Protein AF-A0A7X5SYU7-F1 (afdb_monomer_lite)

pLDDT: mean 85.39, std 14.9, range [34.12, 98.44]

Sequence (211 aa):
MIKKPNNELNLIYYNAFYNALKEYADTLRKDPKHYEDKTYLLKKVIFYGVKSVNTEELTAVRKEKEIDNFNLIFVLNDMMALLTPREFVNLFPIKKDFNGHKFGAKDYFYTKDYINKLNQNDPIGNENILDFLWAYTNDDIFEFVMNSIESLNNLRKLNGEPSLMQEFFRKNGIETYTLNTDLNENEHLLNNTDTVLKAKSNRVKHLRIIK

Structure (mmCIF, N/CA/C/O backbone):
data_AF-A0A7X5SYU7-F1
#
_entry.id   AF-A0A7X5SYU7-F1
#
loop_
_atom_site.group_PDB
_atom_site.id
_atom_site.type_symbol
_atom_site.label_atom_id
_atom_site.label_alt_id
_atom_site.label_comp_id
_atom_site.label_asym_id
_atom_site.label_entity_id
_atom_site.label_seq_id
_atom_site.pdbx_PDB_ins_code
_atom_site.Cartn_x
_atom_site.Cartn_y
_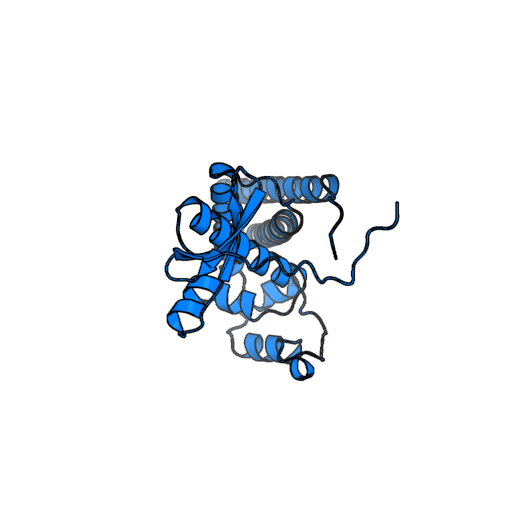atom_site.Cartn_z
_atom_site.occupancy
_atom_site.B_iso_or_equiv
_atom_site.auth_seq_id
_atom_site.auth_comp_id
_atom_site.auth_asym_id
_atom_site.auth_atom_id
_atom_site.pdbx_PDB_model_num
ATOM 1 N N . MET A 1 1 ? -2.183 -9.198 18.618 1.00 34.12 1 MET A N 1
ATOM 2 C CA . MET A 1 1 ? -0.728 -9.168 18.876 1.00 34.12 1 MET A CA 1
ATOM 3 C C . MET A 1 1 ? -0.327 -7.702 18.873 1.00 34.12 1 MET A C 1
ATOM 5 O O . MET A 1 1 ? -0.414 -7.082 17.827 1.00 34.12 1 MET A O 1
ATOM 9 N N . ILE A 1 2 ? -0.047 -7.110 20.034 1.00 35.31 2 ILE A N 1
ATOM 10 C CA . ILE A 1 2 ? 0.313 -5.686 20.125 1.00 35.31 2 ILE A CA 1
ATOM 11 C C . ILE A 1 2 ? 1.768 -5.586 19.651 1.00 35.31 2 ILE A C 1
ATOM 13 O O . ILE A 1 2 ? 2.664 -6.071 20.345 1.00 35.31 2 ILE A O 1
ATOM 17 N N . LYS A 1 3 ? 2.001 -5.070 18.434 1.00 48.91 3 LYS A N 1
ATOM 18 C CA . LYS A 1 3 ? 3.358 -4.780 17.943 1.00 48.91 3 LYS A CA 1
ATOM 19 C C . LYS A 1 3 ? 4.001 -3.812 18.942 1.00 48.91 3 LYS A C 1
ATOM 21 O O . LYS A 1 3 ? 3.414 -2.785 19.271 1.00 48.91 3 LYS A O 1
ATOM 26 N N . LYS A 1 4 ? 5.186 -4.155 19.457 1.00 43.03 4 LYS A N 1
ATOM 27 C CA . LYS A 1 4 ? 6.008 -3.177 20.174 1.00 43.03 4 LYS A CA 1
ATOM 28 C C . LYS A 1 4 ? 6.405 -2.075 19.180 1.00 43.03 4 LYS A C 1
ATOM 30 O O . LYS A 1 4 ? 6.759 -2.429 18.053 1.00 43.03 4 LYS A O 1
ATOM 35 N N . PRO A 1 5 ? 6.359 -0.795 19.580 1.00 48.88 5 PRO A N 1
ATOM 36 C CA . PRO A 1 5 ? 6.834 0.304 18.749 1.00 48.88 5 PRO A CA 1
ATOM 37 C C . PRO A 1 5 ? 8.295 0.055 18.372 1.00 48.88 5 PRO A C 1
ATOM 39 O O . PRO A 1 5 ? 9.113 -0.260 19.239 1.00 48.88 5 PRO A O 1
ATOM 42 N N . ASN A 1 6 ? 8.606 0.136 17.080 1.00 62.00 6 ASN A N 1
ATOM 43 C CA . ASN A 1 6 ? 9.980 0.102 16.594 1.00 62.00 6 ASN A CA 1
ATOM 44 C C . ASN A 1 6 ? 10.240 1.371 15.784 1.00 62.00 6 ASN A C 1
ATOM 46 O O . ASN A 1 6 ? 10.441 1.328 14.572 1.00 62.00 6 ASN A O 1
ATOM 50 N N . ASN A 1 7 ? 10.188 2.502 16.486 1.00 70.81 7 ASN A N 1
ATOM 51 C CA . ASN A 1 7 ? 10.433 3.849 15.975 1.00 70.81 7 ASN A CA 1
ATOM 52 C C . ASN A 1 7 ? 11.736 3.941 15.148 1.00 70.81 7 ASN A C 1
ATOM 54 O O . ASN A 1 7 ? 11.809 4.664 14.158 1.00 70.81 7 ASN A O 1
ATOM 58 N N . GLU A 1 8 ? 12.750 3.135 15.488 1.00 83.62 8 GLU A N 1
ATOM 59 C CA . GLU A 1 8 ? 13.993 3.016 14.713 1.00 83.62 8 GLU A CA 1
ATOM 60 C C . GLU A 1 8 ? 13.766 2.410 13.321 1.00 83.62 8 GLU A C 1
ATOM 62 O O . GLU A 1 8 ? 14.312 2.896 12.332 1.00 83.62 8 GLU A O 1
ATOM 67 N N . LEU A 1 9 ? 12.933 1.371 13.217 1.00 87.50 9 LEU A N 1
ATOM 68 C CA . LEU A 1 9 ? 12.630 0.718 11.945 1.00 87.50 9 LEU A CA 1
ATOM 69 C C . LEU A 1 9 ? 11.812 1.626 11.024 1.00 87.50 9 LEU A C 1
ATOM 71 O O . LEU A 1 9 ? 12.092 1.683 9.825 1.00 87.50 9 LEU A O 1
ATOM 75 N N . ASN A 1 10 ? 10.844 2.359 11.580 1.00 89.12 10 ASN A N 1
ATOM 76 C CA . ASN A 1 10 ? 10.097 3.354 10.816 1.00 89.12 10 ASN A CA 1
ATOM 77 C C . ASN A 1 10 ? 11.024 4.437 10.263 1.00 89.12 10 ASN A C 1
ATOM 79 O O . ASN A 1 10 ? 10.993 4.713 9.066 1.00 89.12 10 ASN A O 1
ATOM 83 N N . LEU A 1 11 ? 11.915 4.974 11.099 1.00 90.38 11 LEU A N 1
ATOM 84 C CA . LEU A 1 11 ? 12.872 5.993 10.681 1.00 90.38 11 LEU A CA 1
ATOM 85 C C . LEU A 1 11 ? 13.801 5.496 9.561 1.00 90.38 11 LEU A C 1
ATOM 87 O O . LEU A 1 11 ? 14.088 6.240 8.623 1.00 90.38 11 LEU A O 1
ATOM 91 N N . ILE A 1 12 ? 14.249 4.236 9.617 1.00 94.19 12 ILE A N 1
ATOM 92 C CA . ILE A 1 12 ? 15.058 3.625 8.551 1.00 94.19 12 ILE A CA 1
ATOM 93 C C . ILE A 1 12 ? 14.286 3.611 7.227 1.00 94.19 12 ILE A C 1
ATOM 95 O O . ILE A 1 12 ? 14.820 4.051 6.204 1.00 94.19 12 ILE A O 1
ATOM 99 N N . TYR A 1 13 ? 13.038 3.135 7.229 1.00 95.12 13 TYR A N 1
ATOM 100 C CA . TYR A 1 13 ? 12.240 3.063 6.006 1.00 95.12 13 TYR A CA 1
ATOM 101 C C . TYR A 1 13 ? 11.817 4.432 5.487 1.00 95.12 13 TYR A C 1
ATOM 103 O O . TYR A 1 13 ? 11.896 4.656 4.281 1.00 95.12 13 TYR A O 1
ATOM 111 N N . TYR A 1 14 ? 11.463 5.362 6.371 1.00 93.00 14 TYR A N 1
ATOM 112 C CA . TYR A 1 14 ? 11.161 6.741 6.009 1.00 93.00 14 TYR A CA 1
ATOM 113 C C . TYR A 1 14 ? 12.361 7.418 5.334 1.00 93.00 14 TYR A C 1
ATOM 115 O O . TYR A 1 14 ? 12.227 8.008 4.263 1.00 93.00 14 TYR A O 1
ATOM 123 N N . ASN A 1 15 ? 13.564 7.272 5.898 1.00 95.19 15 ASN A N 1
ATOM 124 C CA . ASN A 1 15 ? 14.780 7.827 5.302 1.00 95.19 15 ASN A CA 1
ATOM 125 C C . ASN A 1 15 ? 15.106 7.176 3.949 1.00 95.19 15 ASN A C 1
ATOM 127 O O . ASN A 1 15 ? 15.492 7.867 3.004 1.00 95.19 15 ASN A O 1
ATOM 131 N N . ALA A 1 16 ? 14.944 5.855 3.830 1.00 96.81 16 ALA A N 1
ATOM 132 C CA . ALA A 1 16 ? 15.138 5.147 2.566 1.00 96.81 16 ALA A CA 1
ATOM 133 C C . ALA A 1 16 ? 14.133 5.606 1.496 1.00 96.81 16 ALA A C 1
ATOM 135 O O . ALA A 1 16 ? 14.525 5.852 0.353 1.00 96.81 16 ALA A O 1
ATOM 136 N N . PHE A 1 17 ? 12.867 5.786 1.882 1.00 96.81 17 PHE A N 1
ATOM 137 C CA . PHE A 1 17 ? 11.807 6.325 1.036 1.00 96.81 17 PHE A CA 1
ATOM 138 C C . PHE A 1 17 ? 12.128 7.747 0.576 1.00 96.81 17 PHE A C 1
ATOM 140 O O . PHE A 1 17 ? 12.154 8.001 -0.626 1.00 96.81 17 PHE A O 1
ATOM 147 N N . TYR A 1 18 ? 12.453 8.652 1.502 1.00 95.44 18 TYR A N 1
ATOM 148 C CA . TYR A 1 18 ? 12.792 10.040 1.191 1.00 95.44 18 TYR A CA 1
ATOM 149 C C . TYR A 1 18 ? 13.969 10.139 0.213 1.00 95.44 18 TYR A C 1
ATOM 151 O O . TYR A 1 18 ? 13.903 10.867 -0.779 1.00 95.44 18 TYR A O 1
ATOM 159 N N . ASN A 1 19 ? 15.033 9.366 0.449 1.00 96.81 19 ASN A N 1
ATOM 160 C CA . ASN A 1 19 ? 16.200 9.351 -0.429 1.00 96.81 19 ASN A CA 1
ATOM 161 C C . ASN A 1 19 ? 15.865 8.802 -1.822 1.00 96.81 19 ASN A C 1
ATOM 163 O O . ASN A 1 19 ? 16.269 9.401 -2.817 1.00 96.81 19 ASN A O 1
ATOM 167 N N . ALA A 1 20 ? 15.097 7.710 -1.905 1.00 96.19 20 ALA A N 1
ATOM 168 C CA . ALA A 1 20 ? 14.649 7.156 -3.181 1.00 96.19 20 ALA A CA 1
ATOM 169 C C . ALA A 1 20 ? 13.744 8.137 -3.943 1.00 96.19 20 ALA A C 1
ATOM 171 O O . ALA A 1 20 ? 13.890 8.291 -5.153 1.00 96.19 20 ALA A O 1
ATOM 172 N N . LEU A 1 21 ? 12.847 8.836 -3.243 1.00 95.00 21 LEU A N 1
ATOM 173 C CA . LEU A 1 21 ? 11.940 9.817 -3.838 1.00 95.00 21 LEU A CA 1
ATOM 174 C C . LEU A 1 21 ? 12.703 11.031 -4.366 1.00 95.00 21 LEU A C 1
ATOM 176 O O . LEU A 1 21 ? 12.428 11.502 -5.469 1.00 95.00 21 LEU A O 1
ATOM 180 N N . LYS A 1 22 ? 13.691 11.514 -3.607 1.00 94.94 22 LYS A N 1
ATOM 181 C CA . LYS A 1 22 ? 14.581 12.595 -4.036 1.00 94.94 22 LYS A CA 1
ATOM 182 C C . LYS A 1 22 ? 15.363 12.202 -5.290 1.00 94.94 22 LYS A C 1
ATOM 184 O O . LYS A 1 22 ? 15.378 12.956 -6.257 1.00 94.94 22 LYS A O 1
ATOM 189 N N . GLU A 1 23 ? 15.954 11.010 -5.289 1.00 93.38 23 GLU A N 1
ATOM 190 C CA . GLU A 1 23 ? 16.691 10.452 -6.428 1.00 93.38 23 GLU A CA 1
ATOM 191 C C . GLU A 1 23 ? 15.789 10.310 -7.666 1.00 93.38 23 GLU A C 1
ATOM 193 O O . GLU A 1 23 ? 16.160 10.732 -8.761 1.00 93.38 23 GLU A O 1
ATOM 198 N N . TYR A 1 24 ? 14.567 9.801 -7.491 1.00 92.38 24 TYR A N 1
ATOM 199 C CA . TYR A 1 24 ? 13.564 9.711 -8.550 1.00 92.38 24 TYR A CA 1
ATOM 200 C C . TYR A 1 24 ? 13.197 11.090 -9.118 1.00 92.38 24 TYR A C 1
ATOM 202 O O . TYR A 1 24 ? 13.250 11.296 -10.332 1.00 92.38 24 TYR A O 1
ATOM 210 N N . ALA A 1 25 ? 12.886 12.061 -8.255 1.00 91.12 25 ALA A N 1
ATOM 211 C CA . ALA A 1 25 ? 12.515 13.414 -8.664 1.00 91.12 25 ALA A CA 1
ATOM 212 C C . ALA A 1 25 ? 13.653 14.140 -9.400 1.00 91.12 25 ALA A C 1
ATOM 214 O O . ALA A 1 25 ? 13.415 14.809 -10.409 1.00 91.12 25 ALA A O 1
ATOM 215 N N . ASP A 1 26 ? 14.893 13.996 -8.932 1.00 90.81 26 ASP A N 1
ATOM 216 C CA . ASP A 1 26 ? 16.060 14.600 -9.574 1.00 90.81 26 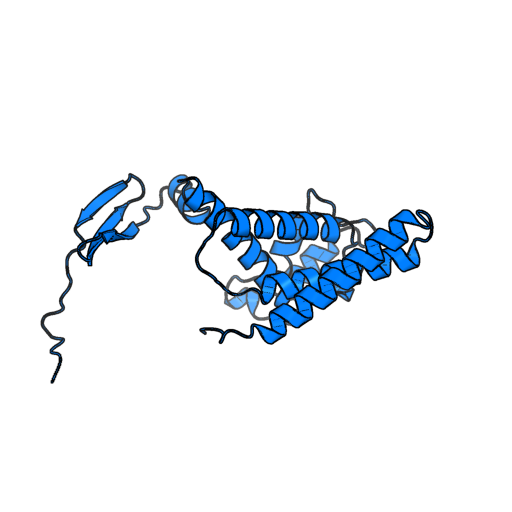ASP A CA 1
ATOM 217 C C . ASP A 1 26 ? 16.356 13.959 -10.938 1.00 90.81 26 ASP A C 1
ATOM 219 O O . ASP A 1 26 ? 16.677 14.674 -11.891 1.00 90.81 26 ASP A O 1
ATOM 223 N N . THR A 1 27 ? 16.176 12.641 -11.070 1.00 88.56 27 THR A N 1
ATOM 224 C CA . THR A 1 27 ? 16.278 11.932 -12.356 1.00 88.56 27 THR A CA 1
ATOM 225 C C . THR A 1 27 ? 15.216 12.414 -13.344 1.00 88.56 27 THR A C 1
ATOM 227 O O . THR A 1 27 ? 15.542 12.727 -14.489 1.00 88.56 27 THR A O 1
ATOM 230 N N . LEU A 1 28 ? 13.961 12.572 -12.901 1.00 85.50 28 LEU A N 1
ATOM 231 C CA . LEU A 1 28 ? 12.886 13.112 -13.742 1.00 85.50 28 LEU A CA 1
ATOM 232 C C . LEU A 1 28 ? 13.184 14.528 -14.254 1.00 85.50 28 LEU A C 1
ATOM 234 O O . LEU A 1 28 ? 12.815 14.847 -15.383 1.00 85.50 28 LEU A O 1
ATOM 238 N N . ARG A 1 29 ? 13.849 15.364 -13.446 1.00 85.81 29 ARG A N 1
ATOM 239 C CA . ARG A 1 29 ? 14.228 16.737 -13.821 1.00 85.81 29 ARG A CA 1
ATOM 240 C C . ARG A 1 29 ? 15.384 16.792 -14.818 1.00 85.81 29 ARG A C 1
ATOM 242 O O . ARG A 1 29 ? 15.377 17.662 -15.683 1.00 85.81 29 ARG A O 1
ATOM 249 N N . LYS A 1 30 ? 16.390 15.923 -14.669 1.00 84.31 30 LYS A N 1
ATOM 250 C CA . LYS A 1 30 ? 17.627 15.963 -15.469 1.00 84.31 30 LYS A CA 1
ATOM 251 C C . LYS A 1 30 ? 17.468 15.328 -16.844 1.00 84.31 30 LYS A C 1
ATOM 253 O O . LYS A 1 30 ? 17.892 15.924 -17.829 1.00 84.31 30 LYS A O 1
ATOM 258 N N . ASP A 1 31 ? 16.869 14.142 -16.909 1.00 77.75 31 ASP A N 1
ATOM 259 C CA . ASP A 1 31 ? 16.649 13.439 -18.171 1.00 77.75 31 ASP A CA 1
ATOM 260 C C . ASP A 1 31 ? 15.284 12.734 -18.175 1.00 77.75 31 ASP A C 1
ATOM 262 O O . ASP A 1 31 ? 15.131 11.591 -17.724 1.00 77.75 31 ASP A O 1
ATOM 266 N N . PRO A 1 32 ? 14.254 13.393 -18.734 1.00 69.69 32 PRO A N 1
ATOM 267 C CA . PRO A 1 32 ? 12.930 12.814 -18.840 1.00 69.69 32 PRO A CA 1
ATOM 268 C C . PRO A 1 32 ? 12.845 11.560 -19.732 1.00 69.69 32 PRO A C 1
ATOM 270 O O . PRO A 1 32 ? 11.794 10.918 -19.734 1.00 69.69 32 PRO A O 1
ATOM 273 N N . LYS A 1 33 ? 13.885 11.190 -20.488 1.00 75.38 33 LYS A N 1
ATOM 274 C CA . LYS A 1 33 ? 13.817 10.109 -21.484 1.00 75.38 33 LYS A CA 1
ATOM 275 C C . LYS A 1 33 ? 14.516 8.815 -21.059 1.00 75.38 33 LYS A C 1
ATOM 277 O O . LYS A 1 33 ? 14.281 7.790 -21.694 1.00 75.38 33 LYS A O 1
ATOM 282 N N . HIS A 1 34 ? 15.304 8.819 -19.984 1.00 75.94 34 HIS A N 1
ATOM 283 C CA . HIS A 1 34 ? 16.010 7.619 -19.525 1.00 75.94 34 HIS A CA 1
ATOM 284 C C . HIS A 1 34 ? 15.082 6.651 -18.757 1.00 75.94 34 HIS A C 1
ATOM 286 O O . HIS A 1 34 ? 14.908 6.755 -17.546 1.00 75.94 34 HIS A O 1
ATOM 292 N N . TYR A 1 35 ? 14.416 5.742 -19.478 1.00 68.06 35 TYR A N 1
ATOM 293 C CA . TYR A 1 35 ? 13.297 4.931 -18.968 1.00 68.06 35 TYR A CA 1
ATOM 294 C C . TYR A 1 35 ? 13.682 3.843 -17.944 1.00 68.06 35 TYR A C 1
ATOM 296 O O . TYR A 1 35 ? 12.929 3.608 -16.994 1.00 68.06 35 TYR A O 1
ATOM 304 N N . GLU A 1 36 ? 14.838 3.189 -18.098 1.00 75.62 36 GLU A N 1
ATOM 305 C CA . GLU A 1 36 ? 15.238 2.071 -17.224 1.00 75.62 36 GLU A CA 1
ATOM 306 C C . GLU A 1 36 ? 15.534 2.537 -15.790 1.00 75.62 36 GLU A C 1
ATOM 308 O O . GLU A 1 36 ? 14.919 2.027 -14.847 1.00 75.62 36 GLU A O 1
ATOM 313 N N . ASP A 1 37 ? 16.364 3.574 -15.621 1.00 79.44 37 ASP A N 1
ATOM 314 C CA . ASP A 1 37 ? 16.663 4.148 -14.298 1.00 79.44 37 ASP A CA 1
ATOM 315 C C . ASP A 1 37 ? 15.397 4.646 -13.594 1.00 79.44 37 ASP A C 1
ATOM 317 O O . ASP A 1 37 ? 15.204 4.420 -12.399 1.00 79.44 37 ASP A O 1
ATOM 321 N N . LYS A 1 38 ? 14.481 5.276 -14.338 1.00 84.50 38 LYS A N 1
ATOM 322 C CA . LYS A 1 38 ? 13.199 5.750 -13.797 1.00 84.50 38 LYS A CA 1
ATOM 323 C C . LYS A 1 38 ? 12.358 4.617 -13.240 1.00 84.50 38 LYS A C 1
ATOM 325 O O . LYS A 1 38 ? 11.808 4.746 -12.150 1.00 84.50 38 LYS A O 1
ATOM 330 N N . THR A 1 39 ? 12.262 3.519 -13.980 1.00 87.81 39 THR A N 1
ATOM 331 C CA . THR A 1 39 ? 11.450 2.364 -13.595 1.00 87.81 39 THR A CA 1
ATOM 332 C C . THR A 1 39 ? 12.024 1.683 -12.353 1.00 87.81 39 THR A C 1
ATOM 334 O O . THR A 1 39 ? 11.282 1.312 -11.443 1.00 87.81 39 THR A O 1
ATOM 337 N N . TYR A 1 40 ? 13.351 1.556 -12.275 1.00 92.62 40 TYR A N 1
ATOM 338 C CA . TYR A 1 40 ? 14.029 1.042 -11.086 1.00 92.62 40 TYR A CA 1
ATOM 339 C C . TYR A 1 40 ? 13.799 1.938 -9.859 1.00 92.62 40 TYR A C 1
ATOM 341 O O . TYR A 1 40 ? 13.405 1.451 -8.795 1.00 92.62 40 TYR A O 1
ATOM 349 N N . LEU A 1 41 ? 13.982 3.252 -10.010 1.00 94.44 41 LEU A N 1
ATOM 350 C CA . LEU A 1 41 ? 13.784 4.215 -8.928 1.00 94.44 41 LEU A CA 1
ATOM 351 C C . LEU A 1 41 ? 12.325 4.276 -8.469 1.00 94.44 41 LEU A C 1
ATOM 353 O O . LEU A 1 41 ? 12.079 4.291 -7.266 1.00 94.44 41 LEU A O 1
ATOM 357 N N . LEU A 1 42 ? 11.359 4.215 -9.389 1.00 95.75 42 LEU A N 1
ATOM 358 C CA . LEU A 1 42 ? 9.935 4.133 -9.061 1.00 95.75 42 LEU A CA 1
ATOM 359 C C . LEU A 1 42 ? 9.633 2.913 -8.177 1.00 95.75 42 LEU A C 1
ATOM 361 O O . LEU A 1 42 ? 9.007 3.049 -7.129 1.00 95.75 42 LEU A O 1
ATOM 365 N N . LYS A 1 43 ? 10.135 1.726 -8.544 1.00 97.62 43 LYS A N 1
ATOM 366 C CA . LYS A 1 43 ? 9.965 0.499 -7.741 1.00 97.62 43 LYS A CA 1
ATOM 367 C C . LYS A 1 43 ? 10.584 0.639 -6.349 1.00 97.62 43 LYS A C 1
ATOM 369 O O . LYS A 1 43 ? 9.989 0.199 -5.368 1.00 97.62 43 LYS A O 1
ATOM 374 N N . LYS A 1 44 ? 11.747 1.288 -6.247 1.00 97.50 44 LYS A N 1
ATOM 375 C CA . LYS A 1 44 ? 12.427 1.577 -4.973 1.00 97.50 44 LYS A CA 1
ATOM 376 C C . LYS A 1 44 ? 11.603 2.527 -4.093 1.00 97.50 44 LYS A C 1
ATOM 378 O O . LYS A 1 44 ? 11.459 2.271 -2.899 1.00 97.50 44 LYS A O 1
ATOM 383 N N . VAL A 1 45 ? 11.031 3.579 -4.684 1.00 98.00 45 VAL A N 1
ATOM 384 C CA . VAL A 1 45 ? 10.120 4.522 -4.010 1.00 98.00 45 VAL A CA 1
ATOM 385 C C . VAL A 1 45 ? 8.890 3.794 -3.480 1.00 98.00 45 VAL A C 1
ATOM 387 O O . VAL A 1 45 ? 8.585 3.914 -2.298 1.00 98.00 45 VAL A O 1
ATOM 390 N N . ILE A 1 46 ? 8.234 2.988 -4.317 1.00 98.44 46 ILE A N 1
ATOM 391 C CA . ILE A 1 46 ? 7.055 2.202 -3.931 1.00 98.44 46 ILE A CA 1
ATOM 392 C C . ILE A 1 46 ? 7.390 1.258 -2.776 1.00 98.44 46 ILE A C 1
ATOM 394 O O . ILE A 1 46 ? 6.698 1.252 -1.761 1.00 98.44 46 ILE A O 1
ATOM 398 N N . PHE A 1 47 ? 8.473 0.487 -2.898 1.00 98.44 47 PHE A N 1
ATOM 399 C CA . PHE A 1 47 ? 8.859 -0.490 -1.884 1.00 98.44 47 PHE A CA 1
ATOM 400 C C . PHE A 1 47 ? 9.105 0.157 -0.520 1.00 98.44 47 PHE A C 1
ATOM 402 O O . PHE A 1 47 ? 8.523 -0.264 0.480 1.00 98.44 47 PHE A O 1
ATOM 409 N N . TYR A 1 48 ? 9.939 1.199 -0.463 1.00 98.12 48 TYR A N 1
ATOM 410 C CA . TYR A 1 48 ? 10.220 1.870 0.804 1.00 98.12 48 TYR A CA 1
ATOM 411 C C . TYR A 1 48 ? 9.037 2.691 1.315 1.00 98.12 48 TYR A C 1
ATOM 413 O O . TYR A 1 48 ? 8.860 2.774 2.527 1.00 98.12 48 TYR A O 1
ATOM 421 N N . GLY A 1 49 ? 8.204 3.240 0.429 1.00 97.50 49 GLY A N 1
ATOM 422 C CA . GLY A 1 49 ? 6.977 3.939 0.803 1.00 97.50 49 GLY A CA 1
ATOM 423 C C . GLY A 1 49 ? 5.990 3.015 1.512 1.00 97.50 49 GLY A C 1
ATOM 424 O O . GLY A 1 49 ? 5.557 3.322 2.620 1.00 97.50 49 GLY A O 1
ATOM 425 N N . VAL A 1 50 ? 5.727 1.834 0.941 1.00 97.94 50 VAL A N 1
ATOM 426 C CA . VAL A 1 50 ? 4.901 0.791 1.576 1.00 97.94 50 VAL A CA 1
ATOM 427 C C . VAL A 1 50 ? 5.467 0.411 2.945 1.00 97.94 50 VAL A C 1
ATOM 429 O O . VAL A 1 50 ? 4.742 0.396 3.936 1.00 97.94 50 VAL A O 1
ATOM 432 N N . LYS A 1 51 ? 6.782 0.173 3.042 1.00 96.38 51 LYS A N 1
ATOM 433 C CA . LYS A 1 51 ? 7.426 -0.153 4.325 1.00 96.38 51 LYS A CA 1
ATOM 434 C C . LYS A 1 51 ? 7.324 0.982 5.347 1.00 96.38 51 LYS A C 1
ATOM 436 O O . LYS A 1 51 ? 7.103 0.707 6.524 1.00 96.38 51 LYS A O 1
ATOM 441 N N . SER A 1 52 ? 7.468 2.234 4.915 1.00 94.44 52 SER A N 1
ATOM 442 C CA . SER A 1 52 ? 7.340 3.414 5.773 1.00 94.44 52 SER A CA 1
ATOM 443 C C . SER A 1 52 ? 5.930 3.516 6.352 1.00 94.44 52 SER A C 1
ATOM 445 O O . SER A 1 52 ? 5.790 3.647 7.563 1.00 94.44 52 SER A O 1
ATOM 447 N N . VAL A 1 53 ? 4.896 3.371 5.516 1.00 94.06 53 VAL A N 1
ATOM 448 C CA . VAL A 1 53 ? 3.490 3.380 5.956 1.00 94.06 53 VAL A CA 1
ATOM 449 C C . VAL A 1 53 ? 3.198 2.217 6.909 1.00 94.06 53 VAL A C 1
ATOM 451 O O . VAL A 1 53 ? 2.573 2.407 7.947 1.00 94.06 53 VAL A O 1
ATOM 454 N N . ASN A 1 54 ? 3.682 1.010 6.610 1.00 94.62 54 ASN A N 1
ATOM 455 C CA . ASN A 1 54 ? 3.417 -0.187 7.424 1.00 94.62 54 ASN A CA 1
ATOM 456 C C . ASN A 1 54 ? 4.100 -0.181 8.794 1.00 94.62 54 ASN A C 1
ATOM 458 O O . ASN A 1 54 ? 3.716 -0.923 9.696 1.00 94.62 54 ASN A O 1
ATOM 462 N N . THR A 1 55 ? 5.167 0.598 8.938 1.00 91.88 55 THR A N 1
ATOM 463 C CA . THR A 1 55 ? 5.933 0.683 10.186 1.00 91.88 55 THR A CA 1
ATOM 464 C C . THR A 1 55 ? 5.595 1.917 11.001 1.00 91.88 55 THR A C 1
ATOM 466 O O . THR A 1 55 ? 6.129 2.064 12.098 1.00 91.88 55 THR A O 1
ATOM 469 N N . GLU A 1 56 ? 4.734 2.792 10.486 1.00 84.94 56 GLU A N 1
ATOM 470 C CA . GLU A 1 56 ? 4.340 3.997 11.191 1.00 84.94 56 GLU A CA 1
ATOM 471 C C . GLU A 1 56 ? 3.593 3.656 12.484 1.00 84.94 56 GLU A C 1
ATOM 473 O O . GLU A 1 56 ? 2.753 2.756 12.541 1.00 84.94 56 GLU A O 1
ATOM 478 N N . GLU A 1 57 ? 3.928 4.368 13.557 1.00 75.81 57 GLU A N 1
ATOM 479 C CA . GLU A 1 57 ? 3.285 4.171 14.847 1.00 75.81 57 GLU A CA 1
ATOM 480 C C . GLU A 1 57 ? 1.919 4.858 14.905 1.00 75.81 57 GLU A C 1
ATOM 482 O O . GLU A 1 57 ? 1.746 6.007 14.484 1.00 75.81 57 GLU A O 1
ATOM 487 N N . LEU A 1 58 ? 0.973 4.171 15.547 1.00 66.31 58 LEU A N 1
ATOM 488 C CA . LEU A 1 58 ? -0.308 4.734 15.956 1.00 66.31 58 LEU A CA 1
ATOM 489 C C . LEU A 1 58 ? -0.071 5.782 17.050 1.00 66.31 58 LEU A C 1
ATOM 491 O O . LEU A 1 58 ? -0.035 5.484 18.244 1.00 66.31 58 LEU A O 1
ATOM 495 N N . THR A 1 59 ? 0.129 7.028 16.636 1.00 67.31 59 THR A N 1
ATOM 496 C CA . THR A 1 59 ? 0.204 8.180 17.538 1.00 67.31 59 THR A CA 1
ATOM 497 C C . THR A 1 59 ? -1.179 8.781 17.763 1.00 67.31 59 THR A C 1
ATOM 499 O O . THR A 1 59 ? -2.103 8.526 16.995 1.00 67.31 59 THR A O 1
ATOM 502 N N . ALA A 1 60 ? -1.321 9.633 18.783 1.00 65.94 60 ALA A N 1
ATOM 503 C CA . ALA A 1 60 ? -2.542 10.414 18.968 1.00 65.94 60 ALA A CA 1
ATOM 504 C C . ALA A 1 60 ? -2.945 11.109 17.656 1.00 65.94 60 ALA A C 1
ATOM 506 O O . ALA A 1 60 ? -2.120 11.780 17.029 1.00 65.94 60 ALA A O 1
ATOM 507 N N . VAL A 1 61 ? -4.208 10.929 17.265 1.00 66.94 61 VAL A N 1
ATOM 508 C CA . VAL A 1 61 ? -4.756 11.411 15.996 1.00 66.94 61 VAL A CA 1
ATOM 509 C C . VAL A 1 61 ? -4.654 12.935 15.949 1.00 66.94 61 VAL A C 1
ATOM 511 O O . VAL A 1 61 ? -5.280 13.642 16.742 1.00 66.94 61 VAL A O 1
ATOM 514 N N . ARG A 1 62 ? -3.852 13.451 15.015 1.00 77.88 62 ARG A N 1
ATOM 515 C CA . ARG A 1 62 ? -3.732 14.885 14.722 1.00 77.88 62 ARG A CA 1
ATOM 516 C C . ARG A 1 62 ? -4.181 15.113 13.293 1.00 77.88 62 ARG A C 1
ATOM 518 O O . ARG A 1 62 ? -3.680 14.455 12.391 1.00 77.88 62 ARG A O 1
ATOM 525 N N . LYS A 1 63 ? -5.090 16.067 13.085 1.00 80.25 63 LYS A N 1
ATOM 526 C CA . LYS A 1 63 ? -5.735 16.269 11.782 1.00 80.25 63 LYS A CA 1
ATOM 527 C C . LYS A 1 63 ? -4.746 16.469 10.633 1.00 80.25 63 LYS A C 1
ATOM 529 O O . LYS A 1 63 ? -4.889 15.812 9.615 1.00 80.25 63 LYS A O 1
ATOM 534 N N . GLU A 1 64 ? -3.742 17.322 10.815 1.00 84.94 64 GLU A N 1
ATOM 535 C CA . GLU A 1 64 ? -2.703 17.569 9.803 1.00 84.94 64 GLU A CA 1
ATOM 536 C C . GLU A 1 64 ? -1.930 16.291 9.459 1.00 84.94 64 GLU A C 1
ATOM 538 O O . GLU A 1 64 ? -1.821 15.936 8.292 1.00 84.94 64 GLU A O 1
ATOM 543 N N . LYS A 1 65 ? -1.506 15.537 10.480 1.00 84.25 65 LYS A N 1
ATOM 544 C CA . LYS A 1 65 ? -0.791 14.270 10.297 1.00 84.25 65 LYS A CA 1
ATOM 545 C C . LYS A 1 65 ? -1.628 13.239 9.531 1.00 84.25 65 LYS A C 1
ATOM 547 O O . LYS A 1 65 ? -1.118 12.595 8.625 1.00 84.25 65 LYS A O 1
ATOM 552 N N . GLU A 1 66 ? -2.911 13.088 9.864 1.00 86.38 66 GLU A N 1
ATOM 553 C CA . GLU A 1 66 ? -3.784 12.148 9.144 1.00 86.38 66 GLU A CA 1
ATOM 554 C C . GLU A 1 66 ? -3.991 12.554 7.679 1.00 86.38 66 GLU A C 1
ATOM 556 O O . GLU A 1 66 ? -4.083 11.684 6.815 1.00 86.38 66 GLU A O 1
ATOM 561 N N . ILE A 1 67 ? -4.048 13.861 7.391 1.00 90.00 67 ILE A N 1
ATOM 562 C CA . ILE A 1 67 ? -4.133 14.375 6.017 1.00 90.00 67 ILE A CA 1
ATOM 563 C C . ILE A 1 67 ? -2.851 14.033 5.252 1.00 90.00 67 ILE A C 1
ATOM 565 O O . ILE A 1 67 ? -2.930 13.528 4.133 1.00 90.00 67 ILE A O 1
ATOM 569 N N . ASP A 1 68 ? -1.684 14.266 5.851 1.00 89.50 68 ASP A N 1
ATOM 570 C CA . ASP A 1 68 ? -0.393 13.956 5.233 1.00 89.50 68 ASP A CA 1
ATOM 571 C C . ASP A 1 68 ? -0.239 12.452 4.966 1.00 89.50 68 ASP A C 1
ATOM 573 O O . ASP A 1 68 ? 0.147 12.057 3.864 1.00 89.50 68 ASP A O 1
ATOM 577 N N . ASN A 1 69 ? -0.622 11.610 5.930 1.00 89.00 69 ASN A N 1
ATOM 578 C CA . ASN A 1 69 ? -0.594 10.154 5.790 1.00 89.00 69 ASN A CA 1
ATOM 579 C C . ASN A 1 69 ? -1.526 9.677 4.671 1.00 89.00 69 ASN A C 1
ATOM 581 O O . ASN A 1 69 ? -1.127 8.867 3.832 1.00 89.00 69 ASN A O 1
ATOM 585 N N . PHE A 1 70 ? -2.747 10.213 4.612 1.00 92.00 70 PHE A N 1
ATOM 586 C CA . PHE A 1 70 ? -3.693 9.893 3.547 1.00 92.00 70 PHE A CA 1
ATOM 587 C C . PHE A 1 70 ? -3.161 10.303 2.170 1.00 92.00 70 PHE A C 1
ATOM 589 O O . PHE A 1 70 ? -3.210 9.512 1.228 1.00 92.00 70 PHE A O 1
ATOM 596 N N . ASN A 1 71 ? -2.602 11.510 2.055 1.00 94.25 71 ASN A N 1
ATOM 597 C CA . ASN A 1 71 ? -2.019 12.005 0.810 1.00 94.25 71 ASN A CA 1
ATOM 598 C C . ASN A 1 71 ? -0.828 11.149 0.362 1.00 94.25 71 ASN A C 1
ATOM 600 O O . ASN A 1 71 ? -0.712 10.835 -0.822 1.00 94.25 71 ASN A O 1
ATOM 604 N N . LEU A 1 72 ? 0.038 10.736 1.292 1.00 94.00 72 LEU A N 1
ATOM 605 C CA . LEU A 1 72 ? 1.152 9.835 0.997 1.00 94.00 72 LEU A CA 1
ATOM 606 C C . LEU A 1 72 ? 0.652 8.492 0.451 1.00 94.00 72 LEU A C 1
ATOM 608 O O . LEU A 1 72 ? 1.131 8.034 -0.585 1.00 94.00 72 LEU A O 1
ATOM 612 N N . ILE A 1 73 ? -0.323 7.877 1.122 1.00 95.81 73 ILE A N 1
ATOM 613 C CA . ILE A 1 73 ? -0.936 6.616 0.688 1.00 95.81 73 ILE A CA 1
ATOM 614 C C . ILE A 1 73 ? -1.567 6.764 -0.699 1.00 95.81 73 ILE A C 1
ATOM 616 O O . ILE A 1 73 ? -1.377 5.901 -1.555 1.00 95.81 73 ILE A O 1
ATOM 620 N N . PHE A 1 74 ? -2.275 7.868 -0.943 1.00 95.62 74 PHE A N 1
ATOM 621 C CA . PHE A 1 74 ? -2.891 8.158 -2.234 1.00 95.62 74 PHE A CA 1
ATOM 622 C C . PHE A 1 74 ? -1.845 8.250 -3.355 1.00 95.62 74 PHE A C 1
ATOM 624 O O . PHE A 1 74 ? -1.967 7.572 -4.371 1.00 95.62 74 PHE A O 1
ATOM 631 N N . VAL A 1 75 ? -0.759 8.994 -3.133 1.00 96.25 75 VAL A N 1
ATOM 632 C CA . VAL A 1 75 ? 0.351 9.095 -4.093 1.00 96.25 75 VAL A CA 1
ATOM 633 C C . VAL A 1 75 ? 1.027 7.741 -4.321 1.00 96.25 75 VAL A C 1
ATOM 635 O O . VAL A 1 75 ? 1.395 7.421 -5.450 1.00 96.25 75 VAL A O 1
ATOM 638 N N . LEU A 1 76 ? 1.188 6.919 -3.280 1.00 98.00 76 LEU A N 1
ATOM 639 C CA . LEU A 1 76 ? 1.743 5.572 -3.427 1.00 98.00 76 LEU A CA 1
ATOM 640 C C . LEU A 1 76 ? 0.825 4.659 -4.249 1.00 98.00 76 LEU A C 1
ATOM 642 O O . LEU A 1 76 ? 1.338 3.884 -5.054 1.00 98.00 76 LEU A O 1
ATOM 646 N N . ASN A 1 77 ? -0.499 4.770 -4.106 1.00 97.88 77 ASN A N 1
ATOM 647 C CA . ASN A 1 77 ? -1.451 4.068 -4.972 1.00 97.88 77 ASN A CA 1
ATOM 648 C C . ASN A 1 77 ? -1.283 4.484 -6.436 1.00 97.88 77 ASN A C 1
ATOM 650 O O . ASN A 1 77 ? -1.108 3.614 -7.288 1.00 97.88 77 ASN A O 1
ATOM 654 N N . ASP A 1 78 ? -1.229 5.786 -6.719 1.00 97.31 78 ASP A N 1
ATOM 655 C CA . ASP A 1 78 ? -0.998 6.291 -8.078 1.00 97.31 78 ASP A CA 1
ATOM 656 C C . ASP A 1 78 ? 0.345 5.801 -8.647 1.00 97.31 78 ASP A C 1
ATOM 658 O O . ASP A 1 78 ? 0.439 5.418 -9.810 1.00 97.31 78 ASP A O 1
ATOM 662 N N . MET A 1 79 ? 1.401 5.751 -7.830 1.00 97.44 79 MET A N 1
ATOM 663 C CA . MET A 1 79 ? 2.698 5.208 -8.250 1.00 97.44 79 MET A CA 1
ATOM 664 C C . MET A 1 79 ? 2.641 3.700 -8.519 1.00 97.44 79 MET A C 1
ATOM 666 O O . MET A 1 79 ? 3.226 3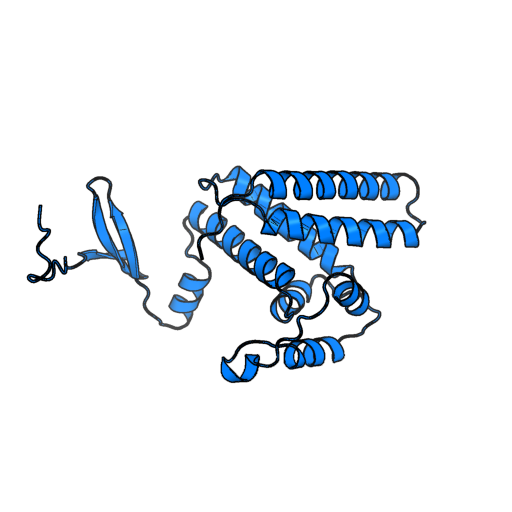.233 -9.495 1.00 97.44 79 MET A O 1
ATOM 670 N N . MET A 1 80 ? 1.942 2.931 -7.682 1.00 98.44 80 MET A N 1
ATOM 671 C CA . MET A 1 80 ? 1.761 1.489 -7.876 1.00 98.44 80 MET A CA 1
ATOM 672 C C . MET A 1 80 ? 0.945 1.171 -9.129 1.00 98.44 80 MET A C 1
ATOM 674 O O . MET A 1 80 ? 1.244 0.189 -9.806 1.00 98.44 80 MET A O 1
ATOM 678 N N . ALA A 1 81 ? -0.026 2.014 -9.478 1.00 98.25 81 ALA A N 1
ATOM 679 C CA . ALA A 1 81 ? -0.830 1.878 -10.688 1.00 98.25 81 ALA A CA 1
ATOM 680 C C . ALA A 1 81 ? -0.012 1.977 -11.989 1.00 98.25 81 ALA A C 1
ATOM 682 O O . ALA A 1 81 ? -0.427 1.436 -13.016 1.00 98.25 81 ALA A O 1
ATOM 68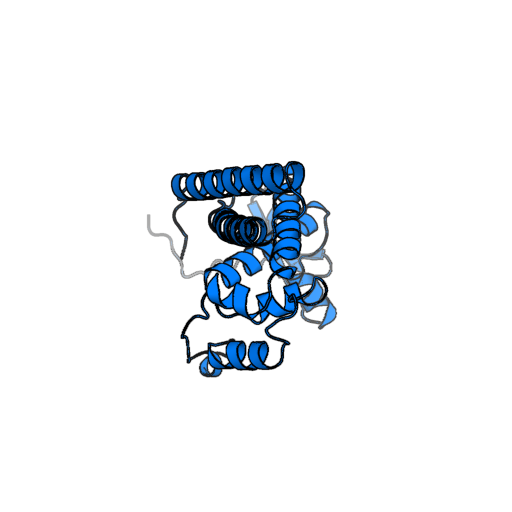3 N N . LEU A 1 82 ? 1.157 2.631 -11.947 1.00 97.06 82 LEU A N 1
ATOM 684 C CA . LEU A 1 82 ? 2.090 2.722 -13.076 1.00 97.06 82 LEU A CA 1
ATOM 685 C C . LEU A 1 82 ? 2.842 1.412 -13.343 1.00 97.06 82 LEU A C 1
ATOM 687 O O . LEU A 1 82 ? 3.411 1.254 -14.423 1.00 97.06 82 LEU A O 1
ATOM 691 N N . LEU A 1 83 ? 2.886 0.492 -12.375 1.00 97.75 83 LEU A N 1
ATOM 692 C CA . LEU A 1 83 ? 3.536 -0.802 -12.551 1.00 97.75 83 LEU A CA 1
ATOM 693 C C . LEU A 1 83 ? 2.644 -1.741 -13.357 1.00 97.75 83 LEU A C 1
ATOM 695 O O . LEU A 1 83 ? 1.425 -1.765 -13.197 1.00 97.75 83 LEU A O 1
ATOM 699 N N . THR A 1 84 ? 3.268 -2.589 -14.168 1.00 98.00 84 THR A N 1
ATOM 700 C CA . THR A 1 84 ? 2.585 -3.762 -14.722 1.00 98.00 84 THR A CA 1
ATOM 701 C C . THR A 1 84 ? 2.349 -4.816 -13.629 1.00 98.00 84 THR A C 1
ATOM 703 O O . THR A 1 84 ? 3.120 -4.886 -12.660 1.00 98.00 84 THR A O 1
ATOM 706 N N . PRO A 1 85 ? 1.361 -5.722 -13.777 1.00 98.19 85 PRO A N 1
ATOM 707 C CA . PRO A 1 85 ? 1.170 -6.823 -12.833 1.00 98.19 85 PRO A CA 1
ATOM 708 C C . PRO A 1 85 ? 2.440 -7.659 -12.617 1.00 98.19 85 PRO A C 1
ATOM 710 O O . PRO A 1 85 ? 2.751 -8.041 -11.488 1.00 98.19 85 PRO A O 1
ATOM 713 N N . ARG A 1 86 ? 3.227 -7.897 -13.678 1.00 97.06 86 ARG A N 1
ATOM 714 C CA . ARG A 1 86 ? 4.489 -8.648 -13.590 1.00 97.06 86 ARG A CA 1
ATOM 715 C C . ARG A 1 86 ? 5.521 -7.931 -12.723 1.00 97.06 86 ARG A C 1
ATOM 717 O O . ARG A 1 86 ? 6.202 -8.562 -11.918 1.00 97.06 86 ARG A O 1
ATOM 724 N N . GLU A 1 87 ? 5.657 -6.623 -12.891 1.00 97.56 87 GLU A N 1
ATOM 725 C CA . GLU A 1 87 ? 6.578 -5.819 -12.092 1.00 97.56 87 GLU A CA 1
ATOM 726 C C . GLU A 1 87 ? 6.166 -5.758 -10.629 1.00 97.56 87 GLU A C 1
ATOM 728 O O . GLU A 1 87 ? 7.026 -5.885 -9.757 1.00 97.56 87 GLU A O 1
ATOM 733 N N . PHE A 1 88 ? 4.865 -5.626 -10.367 1.00 98.38 88 PHE A N 1
ATOM 734 C CA . PHE A 1 88 ? 4.329 -5.646 -9.015 1.00 98.38 88 PHE A CA 1
ATOM 735 C C . PHE A 1 88 ? 4.616 -6.984 -8.324 1.00 98.38 88 PHE A C 1
ATOM 737 O O . PHE A 1 88 ? 5.116 -6.999 -7.202 1.00 98.38 88 PHE A O 1
ATOM 744 N N . VAL A 1 89 ? 4.384 -8.112 -9.008 1.00 97.88 89 VAL A N 1
ATOM 745 C CA . VAL A 1 89 ? 4.670 -9.456 -8.474 1.00 97.88 89 VAL A CA 1
ATOM 746 C C . VAL A 1 89 ? 6.153 -9.655 -8.172 1.00 97.88 89 VAL A C 1
ATOM 748 O O . VAL A 1 89 ? 6.495 -10.284 -7.171 1.00 97.88 89 VAL A O 1
ATOM 751 N N . ASN A 1 90 ? 7.039 -9.105 -9.003 1.00 96.88 90 ASN A N 1
ATOM 752 C CA . ASN A 1 90 ? 8.477 -9.150 -8.746 1.00 96.88 90 ASN A CA 1
ATOM 753 C C . ASN A 1 90 ? 8.874 -8.321 -7.517 1.00 96.88 90 ASN A C 1
ATOM 755 O O . ASN A 1 90 ? 9.792 -8.709 -6.796 1.00 96.88 90 ASN A O 1
ATOM 759 N N . LEU A 1 91 ? 8.199 -7.193 -7.280 1.00 97.75 91 LEU A N 1
ATOM 760 C CA . LEU A 1 91 ? 8.475 -6.314 -6.144 1.00 97.75 91 LEU A CA 1
ATOM 761 C C . LEU A 1 91 ? 7.906 -6.867 -4.829 1.00 97.75 91 LEU A C 1
ATOM 763 O O . LEU A 1 91 ? 8.579 -6.840 -3.801 1.00 97.75 91 LEU A O 1
ATOM 767 N N . PHE A 1 92 ? 6.689 -7.408 -4.877 1.00 98.19 92 PHE A N 1
ATOM 768 C CA . PHE A 1 92 ? 5.969 -7.970 -3.738 1.00 98.19 92 PHE A CA 1
ATOM 769 C C . PHE A 1 92 ? 5.502 -9.389 -4.064 1.00 98.19 92 PHE A C 1
ATOM 771 O O . PHE A 1 92 ? 4.357 -9.574 -4.467 1.00 98.19 92 PHE A O 1
ATOM 778 N N . PRO A 1 93 ? 6.337 -10.425 -3.890 1.00 98.19 93 PRO A N 1
ATOM 779 C CA . PRO A 1 93 ? 5.959 -11.790 -4.243 1.00 98.19 93 PRO A CA 1
ATOM 780 C C . PRO A 1 93 ? 4.665 -12.249 -3.556 1.00 98.19 93 PRO A C 1
ATOM 782 O O . PRO A 1 93 ? 4.464 -12.009 -2.362 1.00 98.19 93 PRO A O 1
ATOM 785 N N . ILE A 1 94 ? 3.797 -12.937 -4.306 1.00 97.94 94 ILE A N 1
ATOM 786 C CA . ILE A 1 94 ? 2.549 -13.503 -3.775 1.00 97.94 94 ILE A CA 1
ATOM 787 C C . ILE A 1 94 ? 2.900 -14.513 -2.679 1.00 97.94 94 ILE A C 1
ATOM 789 O O . ILE A 1 94 ? 3.676 -15.452 -2.896 1.00 97.94 94 ILE A O 1
ATOM 793 N N . LYS A 1 95 ? 2.306 -14.343 -1.500 1.00 96.50 95 LYS A N 1
ATOM 794 C CA . LYS A 1 95 ? 2.489 -15.260 -0.378 1.00 96.50 95 LYS A CA 1
ATOM 795 C C . LYS A 1 95 ? 1.883 -16.619 -0.721 1.00 96.50 95 LYS A C 1
ATOM 797 O O . LYS A 1 95 ? 0.739 -16.718 -1.153 1.00 96.50 95 LYS A O 1
ATOM 802 N N . LYS A 1 96 ? 2.657 -17.683 -0.501 1.00 94.75 96 LYS A N 1
ATOM 803 C CA . LYS A 1 96 ? 2.238 -19.078 -0.706 1.00 94.75 96 LYS A CA 1
ATOM 804 C C . LYS A 1 96 ? 1.413 -19.587 0.481 1.00 94.75 96 LYS A C 1
ATOM 806 O O . LYS A 1 96 ? 1.817 -20.529 1.157 1.00 94.75 96 LYS A O 1
ATOM 811 N N . ASP A 1 97 ? 0.300 -18.920 0.762 1.00 90.69 97 ASP A N 1
ATOM 812 C CA . ASP A 1 97 ? -0.751 -19.467 1.620 1.00 90.69 97 ASP A CA 1
ATOM 813 C C . ASP A 1 97 ? -1.771 -20.187 0.736 1.00 90.69 97 ASP A C 1
ATOM 815 O O . ASP A 1 97 ? -2.112 -19.696 -0.335 1.00 90.69 97 ASP A O 1
ATOM 819 N N . PHE A 1 98 ? -2.224 -21.359 1.162 1.00 92.62 98 PHE A N 1
ATOM 820 C CA . PHE A 1 98 ? -3.143 -22.221 0.414 1.00 92.62 98 PHE A CA 1
ATOM 821 C C . PHE A 1 98 ? -4.415 -22.541 1.210 1.00 92.62 98 PHE A C 1
ATOM 823 O O . PHE A 1 98 ? -5.251 -23.317 0.757 1.00 92.62 98 PHE A O 1
ATOM 830 N N . ASN A 1 99 ? -4.552 -21.992 2.422 1.00 90.25 99 ASN A N 1
ATOM 831 C CA . ASN A 1 99 ? -5.665 -22.300 3.317 1.00 90.25 99 ASN A CA 1
ATOM 832 C C . ASN A 1 99 ? -6.811 -21.282 3.231 1.00 90.25 99 ASN A C 1
ATOM 834 O O . ASN A 1 99 ? -7.745 -21.376 4.026 1.00 90.25 99 ASN A O 1
ATOM 838 N N . GLY A 1 100 ? -6.777 -20.320 2.304 1.00 84.38 100 GLY A N 1
ATOM 839 C CA . GLY A 1 100 ? -7.780 -19.252 2.237 1.00 84.38 100 GLY A CA 1
ATOM 840 C C . GLY A 1 100 ? -9.196 -19.791 2.079 1.00 84.38 100 GLY A C 1
ATOM 841 O O . GLY A 1 100 ? -10.082 -19.406 2.841 1.00 84.38 100 GLY A O 1
ATOM 842 N N . HIS A 1 101 ? -9.390 -20.790 1.212 1.00 85.06 101 HIS A N 1
ATOM 843 C CA . HIS A 1 101 ? -10.675 -21.480 1.052 1.00 85.06 101 HIS A CA 1
ATOM 844 C C . HIS A 1 101 ? -11.274 -22.011 2.364 1.00 85.06 101 HIS A C 1
ATOM 846 O O . HIS A 1 101 ? -12.489 -21.954 2.546 1.00 85.06 101 HIS A O 1
ATOM 852 N N . LYS A 1 102 ? -10.446 -22.487 3.304 1.00 89.50 102 LYS A N 1
ATOM 853 C CA . LYS A 1 102 ? -10.912 -22.985 4.609 1.00 89.50 102 LYS A CA 1
ATOM 854 C C . LYS A 1 102 ? -11.522 -21.875 5.471 1.00 89.50 102 LYS A C 1
ATOM 856 O O . LYS A 1 102 ? -12.381 -22.156 6.302 1.00 89.50 102 LYS A O 1
ATOM 861 N N . PHE A 1 103 ? -11.074 -20.637 5.285 1.00 87.44 103 PHE A N 1
ATOM 862 C CA . PHE A 1 103 ? -11.442 -19.486 6.109 1.00 87.44 103 PHE A CA 1
ATOM 863 C C . PHE A 1 103 ? -12.238 -18.421 5.341 1.00 87.44 103 PHE A C 1
ATOM 865 O O . PHE A 1 103 ? -12.474 -17.342 5.877 1.00 87.44 103 PHE A O 1
ATOM 872 N N . GLY A 1 104 ? -12.636 -18.699 4.093 1.00 86.69 104 GLY A N 1
ATOM 873 C CA . GLY A 1 104 ? -13.271 -17.708 3.218 1.00 86.69 104 GLY A CA 1
ATOM 874 C C . GLY A 1 104 ? -12.366 -16.510 2.902 1.00 86.69 104 GLY A C 1
ATOM 875 O O . GLY A 1 104 ? -12.863 -15.425 2.614 1.00 86.69 104 GLY A O 1
ATOM 876 N N . ALA A 1 105 ? -11.048 -16.692 2.993 1.00 89.38 105 ALA A N 1
ATOM 877 C CA . ALA A 1 105 ? -10.044 -15.668 2.745 1.00 89.38 105 ALA A CA 1
ATOM 878 C C . ALA A 1 105 ? -9.386 -15.863 1.372 1.00 89.38 105 ALA A C 1
ATOM 880 O O . ALA A 1 105 ? -9.386 -16.958 0.808 1.00 89.38 105 ALA A O 1
ATOM 881 N N . LYS A 1 106 ? -8.802 -14.788 0.842 1.00 92.38 106 LYS A N 1
ATOM 882 C CA . LYS A 1 106 ? -7.990 -14.837 -0.377 1.00 92.38 106 LYS A CA 1
ATOM 883 C C . LYS A 1 106 ? -6.684 -15.568 -0.081 1.00 92.38 106 LYS A C 1
ATOM 885 O O . LYS A 1 106 ? -6.097 -15.374 0.981 1.00 92.38 106 LYS A O 1
ATOM 890 N N . ASP A 1 107 ? -6.254 -16.405 -1.013 1.00 94.25 107 ASP A N 1
ATOM 891 C CA . ASP A 1 107 ? -5.013 -17.166 -0.925 1.00 94.25 107 ASP A CA 1
ATOM 892 C C . ASP A 1 107 ? -4.179 -17.042 -2.205 1.00 94.25 107 ASP A C 1
ATOM 894 O O . ASP A 1 107 ? -4.487 -16.263 -3.114 1.00 94.25 107 ASP A O 1
ATOM 898 N N . TYR A 1 108 ? -3.096 -17.816 -2.274 1.00 96.06 108 TYR A N 1
ATOM 899 C CA . TYR A 1 108 ? -2.199 -17.846 -3.418 1.00 96.06 108 TYR A CA 1
ATOM 900 C C . TYR A 1 108 ? -2.931 -18.132 -4.735 1.00 96.06 108 TYR A C 1
ATOM 902 O O . TYR A 1 108 ? -2.645 -17.479 -5.741 1.00 96.06 108 TYR A O 1
ATOM 910 N N . PHE A 1 109 ? -3.854 -19.100 -4.747 1.00 95.38 109 PHE A N 1
ATOM 911 C CA . PHE A 1 109 ? -4.558 -19.497 -5.966 1.00 95.38 109 PHE A CA 1
ATOM 912 C C . PHE A 1 109 ? -5.528 -18.409 -6.405 1.00 95.38 109 PHE A C 1
ATOM 914 O O . PHE A 1 109 ? -5.483 -18.006 -7.566 1.00 95.38 109 PHE A O 1
ATOM 921 N N . TYR A 1 110 ? -6.302 -17.851 -5.469 1.00 95.88 110 TYR A N 1
ATOM 922 C CA . TYR A 1 110 ? -7.179 -16.716 -5.750 1.00 95.88 110 TYR A CA 1
ATOM 923 C C . TYR A 1 110 ? -6.411 -15.548 -6.387 1.00 95.88 110 TYR A C 1
ATOM 925 O O . TYR A 1 110 ? -6.798 -15.045 -7.443 1.00 95.88 110 TYR A O 1
ATOM 933 N N . THR A 1 111 ? -5.306 -15.118 -5.767 1.00 96.81 111 THR A N 1
ATOM 934 C CA . THR A 1 111 ? -4.523 -13.979 -6.266 1.00 96.81 111 THR A CA 1
ATOM 935 C C . THR A 1 111 ? -3.898 -14.286 -7.625 1.00 96.81 111 THR A C 1
ATOM 937 O O . THR A 1 111 ? -3.920 -13.437 -8.515 1.00 96.81 111 THR A O 1
ATOM 940 N N . LYS A 1 112 ? -3.379 -15.501 -7.827 1.00 96.31 112 LYS A N 1
ATOM 941 C CA . LYS A 1 112 ? -2.804 -15.913 -9.112 1.00 96.31 112 LYS A CA 1
ATOM 942 C C . LYS A 1 112 ? -3.852 -15.925 -10.226 1.00 96.31 112 LYS A C 1
ATOM 944 O O . LYS A 1 112 ? -3.585 -15.411 -11.309 1.00 96.31 112 LYS A O 1
ATOM 949 N N . ASP A 1 113 ? -5.041 -16.450 -9.952 1.00 96.75 113 ASP A N 1
ATOM 950 C CA . ASP A 1 113 ? -6.147 -16.485 -10.909 1.00 96.75 113 ASP A CA 1
ATOM 951 C C . ASP A 1 113 ? -6.673 -15.086 -11.234 1.00 96.75 113 ASP A C 1
ATOM 953 O O . ASP A 1 113 ? -7.025 -14.819 -12.383 1.00 96.75 113 ASP A O 1
ATOM 957 N N . TYR A 1 114 ? -6.711 -14.183 -10.250 1.00 96.88 114 TYR A N 1
ATOM 958 C CA . TYR A 1 114 ? -7.035 -12.774 -10.471 1.00 96.88 114 TYR A CA 1
ATOM 959 C C . TYR A 1 114 ? -6.009 -12.111 -11.399 1.00 96.88 114 TYR A C 1
ATOM 961 O O . TYR A 1 114 ? -6.381 -11.558 -12.431 1.00 96.88 114 TYR A O 1
ATOM 969 N N . ILE A 1 115 ? -4.715 -12.230 -11.083 1.00 96.38 115 ILE A N 1
ATOM 970 C CA . ILE A 1 115 ? -3.636 -11.598 -11.855 1.00 96.38 115 ILE A CA 1
ATOM 971 C C . ILE A 1 115 ? -3.572 -12.147 -13.279 1.00 96.38 115 ILE A C 1
ATOM 973 O O . ILE A 1 115 ? -3.397 -11.366 -14.206 1.00 96.38 115 ILE A O 1
ATOM 977 N N . ASN A 1 116 ? -3.757 -13.455 -13.480 1.00 95.69 116 ASN A N 1
ATOM 978 C CA . ASN A 1 116 ? -3.710 -14.084 -14.806 1.00 95.69 116 ASN A CA 1
ATOM 979 C C . ASN A 1 116 ? -4.787 -13.569 -15.777 1.00 95.69 116 ASN A C 1
ATOM 981 O O . ASN A 1 116 ? -4.652 -13.764 -16.984 1.00 95.69 116 ASN A O 1
ATOM 985 N N . LYS A 1 117 ? -5.850 -12.930 -15.274 1.00 96.25 117 LYS A N 1
ATOM 986 C CA . LYS A 1 117 ? -6.902 -12.314 -16.101 1.00 96.25 117 LYS A CA 1
ATOM 987 C C . LYS A 1 117 ? -6.529 -10.914 -16.597 1.00 96.25 117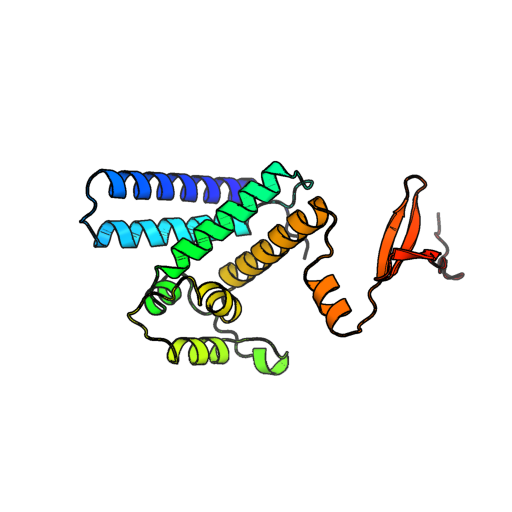 LYS A C 1
ATOM 989 O O . LYS A 1 117 ? -7.205 -10.396 -17.479 1.00 96.25 117 LYS A O 1
ATOM 994 N N . LEU A 1 118 ? -5.484 -10.304 -16.039 1.00 95.81 118 LEU A N 1
ATOM 995 C CA . LEU A 1 118 ? -5.010 -8.971 -16.406 1.00 95.81 118 LEU A CA 1
ATOM 996 C C . LEU A 1 118 ? -3.979 -9.048 -17.539 1.00 95.81 118 LEU A C 1
ATOM 998 O O . LEU A 1 118 ? -3.256 -10.043 -17.673 1.00 95.81 118 LEU A O 1
ATOM 1002 N N . ASN A 1 119 ? -3.844 -7.970 -18.317 1.00 96.12 119 ASN A N 1
ATOM 1003 C CA . ASN A 1 119 ? -2.726 -7.852 -19.247 1.00 96.12 119 ASN A CA 1
ATOM 1004 C C . ASN A 1 119 ? -1.419 -7.680 -18.456 1.00 96.12 119 ASN A C 1
ATOM 1006 O O . ASN A 1 119 ? -1.245 -6.723 -17.712 1.00 96.12 119 ASN A O 1
ATOM 1010 N N . GLN A 1 120 ? -0.486 -8.619 -18.619 1.00 96.00 120 GLN A N 1
ATOM 1011 C CA . GLN A 1 120 ? 0.755 -8.658 -17.840 1.00 96.00 120 GLN A CA 1
ATOM 1012 C C . GLN A 1 120 ? 1.777 -7.585 -18.231 1.00 96.00 120 GLN A C 1
ATOM 1014 O O . GLN A 1 120 ? 2.769 -7.432 -17.520 1.00 96.00 120 GLN A O 1
ATOM 1019 N N . ASN A 1 121 ? 1.577 -6.908 -19.365 1.00 96.00 121 ASN A N 1
ATOM 1020 C CA . ASN A 1 121 ? 2.514 -5.923 -19.904 1.00 96.00 121 ASN A CA 1
ATOM 1021 C C . ASN A 1 121 ? 1.956 -4.490 -19.898 1.00 96.00 121 ASN A C 1
ATOM 1023 O O . ASN A 1 121 ? 2.711 -3.567 -20.191 1.00 96.00 121 ASN A O 1
ATOM 1027 N N . ASP A 1 122 ? 0.679 -4.305 -19.555 1.00 96.75 122 ASP A N 1
ATOM 1028 C CA . ASP A 1 122 ? 0.085 -2.975 -19.402 1.00 96.75 122 ASP A CA 1
ATOM 1029 C C . ASP A 1 122 ? 0.136 -2.557 -17.923 1.00 96.75 122 ASP A C 1
ATOM 1031 O O . ASP A 1 122 ? 0.106 -3.429 -17.045 1.00 96.75 122 ASP A O 1
ATOM 1035 N N . PRO A 1 123 ? 0.226 -1.249 -17.618 1.00 97.56 123 PRO A N 1
ATOM 1036 C CA . PRO A 1 123 ? 0.087 -0.755 -16.251 1.00 97.56 123 PRO A CA 1
ATOM 1037 C C . PRO A 1 123 ? -1.236 -1.205 -15.624 1.00 97.56 123 PRO A C 1
ATOM 1039 O O . PRO A 1 123 ? -2.246 -1.321 -16.316 1.00 97.56 123 PRO A O 1
ATOM 1042 N N . ILE A 1 124 ? -1.245 -1.422 -14.307 1.00 98.00 124 ILE A N 1
ATOM 1043 C CA . ILE A 1 124 ? -2.460 -1.793 -13.561 1.00 98.00 124 ILE A CA 1
ATOM 1044 C C . ILE A 1 124 ? -3.566 -0.735 -13.743 1.00 98.00 124 ILE A C 1
ATOM 1046 O O . ILE A 1 124 ? -4.736 -1.093 -13.889 1.00 98.00 124 ILE A O 1
ATOM 1050 N N . GLY A 1 125 ? -3.192 0.549 -13.776 1.00 97.38 125 GLY A N 1
ATOM 1051 C CA . GLY A 1 125 ? -4.114 1.670 -13.976 1.00 97.38 125 GLY A CA 1
ATOM 1052 C C . GLY A 1 125 ? -4.739 2.181 -12.674 1.00 97.38 125 GLY A C 1
ATOM 1053 O O . GLY A 1 125 ? -4.992 1.422 -11.734 1.00 97.38 125 GLY A O 1
ATOM 1054 N N . ASN A 1 126 ? -4.970 3.496 -12.608 1.00 94.38 126 ASN A N 1
ATOM 1055 C CA . ASN A 1 126 ? -5.484 4.175 -11.409 1.00 94.38 126 ASN A CA 1
ATOM 1056 C C . ASN A 1 126 ? -6.911 3.729 -11.069 1.00 94.38 126 ASN A C 1
ATOM 1058 O O . ASN A 1 126 ? -7.305 3.707 -9.908 1.00 94.38 126 ASN A O 1
ATOM 1062 N N . GLU A 1 127 ? -7.687 3.352 -12.078 1.00 94.38 127 GLU A N 1
ATOM 1063 C CA . GLU A 1 127 ? -9.050 2.865 -11.925 1.00 94.38 127 GLU A CA 1
ATOM 1064 C C . GLU A 1 127 ? -9.122 1.464 -11.299 1.00 94.38 127 GLU A C 1
ATOM 1066 O O . GLU A 1 127 ? -10.120 1.150 -10.657 1.00 94.38 127 GLU A O 1
ATOM 1071 N N . ASN A 1 128 ? -8.064 0.648 -11.422 1.00 95.38 128 ASN A N 1
ATOM 1072 C CA . ASN A 1 128 ? -8.054 -0.742 -10.945 1.00 95.38 128 ASN A CA 1
ATOM 1073 C C . ASN A 1 128 ? -7.152 -0.974 -9.724 1.00 95.38 128 ASN A C 1
ATOM 1075 O O . ASN A 1 128 ? -7.189 -2.060 -9.143 1.00 95.38 128 ASN A O 1
ATOM 1079 N N . ILE A 1 129 ? -6.313 -0.007 -9.333 1.00 97.50 129 ILE A N 1
ATOM 1080 C CA . ILE A 1 129 ? -5.273 -0.236 -8.319 1.00 97.50 129 ILE A CA 1
ATOM 1081 C C . ILE A 1 129 ? -5.839 -0.664 -6.963 1.00 97.50 129 ILE A C 1
ATOM 1083 O O . ILE A 1 129 ? -5.308 -1.583 -6.344 1.00 97.50 129 ILE A O 1
ATOM 1087 N N . LEU A 1 130 ? -6.943 -0.068 -6.508 1.00 96.19 130 LEU A N 1
ATOM 1088 C CA . LEU A 1 130 ? -7.535 -0.420 -5.214 1.00 96.19 130 LEU A CA 1
ATOM 1089 C C . LEU A 1 130 ? -8.054 -1.866 -5.202 1.00 96.19 130 LEU A C 1
ATOM 1091 O O . LEU A 1 130 ? -7.786 -2.606 -4.254 1.00 96.19 130 LEU A O 1
ATOM 1095 N N . ASP A 1 131 ? -8.724 -2.293 -6.276 1.00 96.62 131 ASP A N 1
ATOM 1096 C CA . ASP A 1 131 ? -9.204 -3.670 -6.429 1.00 96.62 131 ASP A CA 1
ATOM 1097 C C . ASP A 1 131 ? -8.044 -4.658 -6.567 1.00 96.62 131 ASP A C 1
ATOM 1099 O O . ASP A 1 131 ? -8.065 -5.736 -5.964 1.00 96.62 131 ASP A O 1
ATOM 1103 N N . PHE A 1 132 ? -6.998 -4.269 -7.304 1.00 98.12 132 PHE A N 1
ATOM 1104 C CA . PHE A 1 132 ? -5.773 -5.046 -7.434 1.00 98.12 132 PHE A CA 1
ATOM 1105 C C . PHE A 1 132 ? -5.129 -5.293 -6.068 1.00 98.12 132 PHE A C 1
ATOM 1107 O O . PHE A 1 132 ? -4.925 -6.450 -5.703 1.00 98.12 132 PHE A O 1
ATOM 1114 N N . LEU A 1 133 ? -4.865 -4.237 -5.288 1.00 98.12 133 LEU A N 1
ATOM 1115 C CA . LEU A 1 133 ? -4.248 -4.344 -3.962 1.00 98.12 133 LEU A CA 1
ATOM 1116 C C . LEU A 1 133 ? -5.130 -5.142 -2.995 1.00 98.12 133 LEU A C 1
ATOM 1118 O O . LEU A 1 133 ? -4.628 -5.996 -2.267 1.00 98.12 133 LEU A O 1
ATOM 1122 N N . TRP A 1 134 ? -6.450 -4.936 -3.032 1.00 96.69 134 TRP A N 1
ATOM 1123 C CA . TRP A 1 134 ? -7.396 -5.712 -2.232 1.00 96.69 134 TRP A CA 1
ATOM 1124 C C . TRP A 1 134 ? -7.342 -7.204 -2.580 1.00 96.69 134 TRP A C 1
ATOM 1126 O O . TRP A 1 134 ? -7.444 -8.054 -1.694 1.00 96.69 134 TRP A O 1
ATOM 1136 N N . ALA A 1 135 ? -7.228 -7.564 -3.860 1.00 96.38 135 ALA A N 1
ATOM 1137 C CA . ALA A 1 135 ? -7.153 -8.947 -4.339 1.00 96.38 135 ALA A CA 1
ATOM 1138 C C . ALA A 1 135 ? -5.784 -9.624 -4.109 1.00 96.38 135 ALA A C 1
ATOM 1140 O O . ALA A 1 135 ? -5.655 -10.837 -4.327 1.00 96.38 135 ALA A O 1
ATOM 1141 N N . TYR A 1 136 ? -4.775 -8.870 -3.669 1.00 97.44 136 TYR A N 1
ATOM 1142 C CA . TYR A 1 136 ? -3.385 -9.302 -3.644 1.00 97.44 136 TYR A CA 1
ATOM 1143 C C . TYR A 1 136 ? -2.952 -9.890 -2.295 1.00 97.44 136 TYR A C 1
ATOM 1145 O O . TYR A 1 136 ? -2.846 -9.194 -1.288 1.00 97.44 136 TYR A O 1
ATOM 1153 N N . THR A 1 137 ? -2.633 -11.186 -2.273 1.00 96.00 137 THR A N 1
ATOM 1154 C CA . THR A 1 137 ? -2.169 -11.875 -1.060 1.00 96.00 137 THR A CA 1
ATOM 1155 C C . THR A 1 137 ? -0.661 -11.681 -0.853 1.00 96.00 137 THR A C 1
ATOM 1157 O O . THR A 1 137 ? 0.160 -12.466 -1.332 1.00 96.00 137 THR A O 1
ATOM 1160 N N . ASN A 1 138 ? -0.283 -10.640 -0.112 1.00 97.69 138 ASN A N 1
ATOM 1161 C CA . ASN A 1 138 ? 1.072 -10.392 0.391 1.00 97.69 138 ASN A CA 1
ATOM 1162 C C . ASN A 1 138 ? 0.983 -9.628 1.723 1.00 97.69 138 ASN A C 1
ATOM 1164 O O . ASN A 1 138 ? 0.139 -8.750 1.849 1.00 97.69 138 ASN A O 1
ATOM 1168 N N . ASP A 1 139 ? 1.827 -9.954 2.707 1.00 96.31 139 ASP A N 1
ATOM 1169 C CA . ASP A 1 139 ? 1.703 -9.389 4.062 1.00 96.31 139 ASP A CA 1
ATOM 1170 C C . ASP A 1 139 ? 1.952 -7.872 4.102 1.00 96.31 139 ASP A C 1
ATOM 1172 O O . ASP A 1 139 ? 1.234 -7.158 4.800 1.00 96.31 139 ASP A O 1
ATOM 1176 N N . ASP A 1 140 ? 2.909 -7.367 3.315 1.00 97.69 140 ASP A N 1
ATOM 1177 C CA . ASP A 1 140 ? 3.183 -5.930 3.232 1.00 97.69 140 ASP A CA 1
ATOM 1178 C C . ASP A 1 140 ? 2.031 -5.188 2.552 1.00 97.69 140 ASP A C 1
ATOM 1180 O O . ASP A 1 140 ? 1.609 -4.132 3.015 1.00 97.69 140 ASP A O 1
ATOM 1184 N N . ILE A 1 141 ? 1.490 -5.749 1.470 1.00 98.25 141 ILE A N 1
ATOM 1185 C CA . ILE A 1 141 ? 0.358 -5.140 0.765 1.00 98.25 141 ILE A CA 1
ATOM 1186 C C . ILE A 1 141 ? -0.913 -5.198 1.610 1.00 98.25 141 ILE A C 1
ATOM 1188 O O . ILE A 1 141 ? -1.656 -4.223 1.664 1.00 98.25 141 ILE A O 1
ATOM 1192 N N . PHE A 1 142 ? -1.142 -6.299 2.323 1.00 96.00 142 PHE A N 1
ATOM 1193 C CA . PHE A 1 142 ? -2.265 -6.421 3.243 1.00 96.00 142 PHE A CA 1
ATOM 1194 C C . PHE A 1 142 ? -2.195 -5.361 4.346 1.00 96.00 142 PHE A C 1
ATOM 1196 O O . PHE A 1 142 ? -3.175 -4.653 4.570 1.00 96.00 142 PHE A O 1
ATOM 1203 N N . GLU A 1 143 ? -1.039 -5.214 5.002 1.00 96.19 143 GLU A N 1
ATOM 1204 C CA . GLU A 1 143 ? -0.840 -4.193 6.036 1.00 96.19 143 GLU A CA 1
ATOM 1205 C C . GLU A 1 143 ? -1.015 -2.776 5.468 1.00 96.19 143 GLU A C 1
ATOM 1207 O O . GLU A 1 143 ? -1.729 -1.965 6.055 1.00 96.19 143 GLU A O 1
ATOM 1212 N N . PHE A 1 144 ? -0.494 -2.511 4.269 1.00 97.31 144 PHE A N 1
ATOM 1213 C CA . PHE A 1 144 ? -0.643 -1.217 3.603 1.00 97.31 144 PHE A CA 1
ATOM 1214 C C . PHE A 1 144 ? -2.106 -0.872 3.305 1.00 97.31 144 PHE A C 1
ATOM 1216 O O . PHE A 1 144 ? -2.562 0.246 3.557 1.00 97.31 144 PHE A O 1
ATOM 1223 N N . VAL A 1 145 ? -2.875 -1.838 2.798 1.00 96.81 145 VAL A N 1
ATOM 1224 C CA . VAL A 1 145 ? -4.305 -1.663 2.515 1.00 96.81 145 VAL A CA 1
ATOM 1225 C C . VAL A 1 145 ? -5.096 -1.441 3.806 1.00 96.81 145 VAL A C 1
ATOM 1227 O O . VAL A 1 145 ? -5.986 -0.589 3.836 1.00 96.81 145 VAL A O 1
ATOM 1230 N N . MET A 1 146 ? -4.761 -2.146 4.891 1.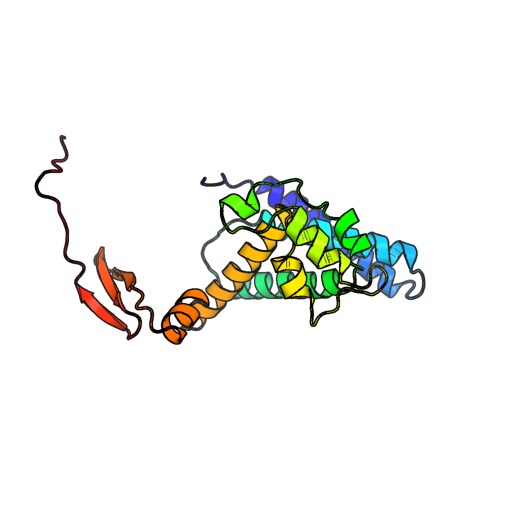00 94.38 146 MET A N 1
ATOM 1231 C CA . MET A 1 146 ? -5.379 -1.903 6.199 1.00 94.38 146 MET A CA 1
ATOM 1232 C C . MET A 1 146 ? -5.073 -0.490 6.711 1.00 94.38 146 MET A C 1
ATOM 1234 O O . MET A 1 146 ? -6.002 0.218 7.100 1.00 94.38 146 MET A O 1
ATOM 1238 N N . ASN A 1 147 ? -3.817 -0.042 6.619 1.00 93.62 147 ASN A N 1
ATOM 1239 C CA . ASN A 1 147 ? -3.409 1.309 7.021 1.00 93.62 147 ASN A CA 1
ATOM 1240 C C . ASN A 1 147 ? -4.088 2.392 6.164 1.00 93.62 147 ASN A C 1
ATOM 1242 O O . ASN A 1 147 ? -4.471 3.443 6.676 1.00 93.62 147 ASN A O 1
ATOM 1246 N N . SER A 1 148 ? -4.328 2.114 4.879 1.00 93.19 148 SER A N 1
ATOM 1247 C CA . SER A 1 148 ? -5.088 2.993 3.976 1.00 93.19 148 SER A CA 1
ATOM 1248 C C . SER A 1 148 ? -6.535 3.178 4.437 1.00 93.19 148 SER A C 1
ATOM 1250 O O . SER A 1 148 ? -7.045 4.299 4.500 1.00 93.19 148 SER A O 1
ATOM 1252 N N . ILE A 1 149 ? -7.201 2.078 4.801 1.00 93.06 149 ILE A N 1
ATOM 1253 C CA . ILE A 1 149 ? -8.575 2.098 5.316 1.00 93.06 149 ILE A CA 1
ATOM 1254 C C . ILE A 1 149 ? -8.635 2.795 6.680 1.00 93.06 149 ILE A C 1
ATOM 1256 O O . ILE A 1 149 ? -9.573 3.549 6.949 1.00 93.06 149 ILE A O 1
ATOM 1260 N N . GLU A 1 150 ? -7.656 2.553 7.551 1.00 90.44 150 GLU A N 1
ATOM 1261 C CA . GLU A 1 150 ? -7.573 3.201 8.859 1.00 90.44 150 GLU A CA 1
ATOM 1262 C C . GLU A 1 150 ? -7.389 4.716 8.734 1.00 90.44 150 GLU A C 1
ATOM 1264 O O . GLU A 1 150 ? -8.168 5.462 9.328 1.00 90.44 150 GLU A O 1
ATOM 1269 N N . SER A 1 151 ? -6.452 5.169 7.897 1.00 90.25 151 SER A N 1
ATOM 1270 C CA . SER A 1 151 ? -6.220 6.592 7.627 1.00 90.25 151 SER A CA 1
ATOM 1271 C C . SER A 1 151 ? -7.492 7.291 7.127 1.00 90.25 151 SER A C 1
ATOM 1273 O O . SER A 1 151 ? -7.902 8.322 7.669 1.00 90.25 151 SER A O 1
ATOM 1275 N N . LEU A 1 152 ? -8.209 6.681 6.174 1.00 90.62 152 LEU A N 1
ATOM 1276 C CA . LEU A 1 152 ? -9.491 7.209 5.703 1.00 90.62 152 LEU A CA 1
ATOM 1277 C C . LEU A 1 152 ? -10.543 7.259 6.825 1.00 90.62 152 LEU A C 1
ATOM 1279 O O . LEU A 1 152 ? -11.258 8.251 6.969 1.00 90.62 152 LEU A O 1
ATOM 1283 N N . ASN A 1 153 ? -10.638 6.219 7.656 1.00 90.62 153 ASN A N 1
ATOM 1284 C CA . ASN A 1 153 ? -11.561 6.214 8.792 1.00 90.62 153 ASN A CA 1
ATOM 1285 C C . ASN A 1 153 ? -11.222 7.293 9.831 1.00 90.62 153 ASN A C 1
ATOM 1287 O O . ASN A 1 153 ? -12.141 7.883 10.400 1.00 90.62 153 ASN A O 1
ATOM 1291 N N . ASN A 1 154 ? -9.941 7.563 10.085 1.00 88.94 154 ASN A N 1
ATOM 1292 C CA . ASN A 1 154 ? -9.511 8.620 10.997 1.00 88.94 154 ASN A CA 1
ATOM 1293 C C . ASN A 1 154 ? -9.896 10.002 10.467 1.00 88.94 154 ASN A C 1
ATOM 1295 O O . ASN A 1 154 ? -10.471 10.796 11.213 1.00 88.94 154 ASN A O 1
ATOM 1299 N N . LEU A 1 155 ? -9.679 10.265 9.176 1.00 89.81 155 LEU A N 1
ATOM 1300 C CA . LEU A 1 155 ? -10.120 11.508 8.538 1.00 89.81 155 LEU A CA 1
ATOM 1301 C C . LEU A 1 155 ? -11.635 11.698 8.613 1.00 89.81 155 LEU A C 1
ATOM 1303 O O . LEU A 1 155 ? -12.101 12.776 8.979 1.00 89.81 155 LEU A O 1
ATOM 1307 N N . ARG A 1 156 ? -12.406 10.642 8.335 1.00 89.75 156 ARG A N 1
ATOM 1308 C CA . ARG A 1 156 ? -13.871 10.665 8.457 1.00 89.75 156 ARG A CA 1
ATOM 1309 C C . ARG A 1 156 ? -14.302 11.014 9.880 1.00 89.75 156 ARG A C 1
ATOM 1311 O O . ARG A 1 156 ? -15.054 11.966 10.069 1.00 89.75 156 ARG A O 1
ATOM 1318 N N . LYS A 1 157 ? -13.740 10.345 10.893 1.00 86.88 157 LYS A N 1
ATOM 1319 C CA . LYS A 1 157 ? -14.008 10.655 12.310 1.00 86.88 157 LYS A CA 1
ATOM 1320 C C . LYS A 1 157 ? -13.675 12.107 12.662 1.00 86.88 157 LYS A C 1
ATOM 1322 O O . LYS A 1 157 ? -14.468 12.766 13.326 1.00 86.88 157 LYS A O 1
ATOM 1327 N N . LEU A 1 158 ? -12.531 12.620 12.203 1.00 86.25 158 LEU A N 1
ATOM 1328 C CA . LEU A 1 158 ? -12.118 14.014 12.416 1.00 86.25 158 LEU A CA 1
ATOM 1329 C C . LEU A 1 158 ? -13.049 15.034 11.744 1.00 86.25 158 LEU A C 1
ATOM 1331 O O . LEU A 1 158 ? -13.093 16.190 12.166 1.00 86.25 158 LEU A O 1
ATOM 1335 N N . ASN A 1 159 ? -13.780 14.619 10.711 1.00 85.31 159 ASN A N 1
ATOM 1336 C CA . ASN A 1 159 ? -14.802 15.416 10.040 1.00 85.31 159 ASN A CA 1
ATOM 1337 C C . ASN A 1 159 ? -16.218 15.171 10.599 1.00 85.31 159 ASN A C 1
ATOM 1339 O O . ASN A 1 159 ? -17.177 15.742 10.088 1.00 85.31 159 ASN A O 1
ATOM 1343 N N . GLY A 1 160 ? -16.365 14.359 11.654 1.00 83.50 160 GLY A N 1
ATOM 1344 C CA . GLY A 1 160 ? -17.665 14.013 12.239 1.00 83.50 160 GLY A CA 1
ATOM 1345 C C . GLY A 1 160 ? -18.474 13.005 11.415 1.00 83.50 160 GLY A C 1
ATOM 1346 O O . GLY A 1 160 ? -19.672 12.848 11.636 1.00 83.50 160 GLY A O 1
ATOM 1347 N N . GLU A 1 161 ? -17.840 12.321 10.465 1.00 87.19 161 GLU A N 1
ATOM 1348 C CA . GLU A 1 161 ? -18.466 11.321 9.603 1.00 87.19 161 GLU A CA 1
ATOM 1349 C C . GLU A 1 161 ? -18.341 9.906 10.199 1.00 87.19 161 GLU A C 1
ATOM 1351 O O . GLU A 1 161 ? -17.343 9.585 10.858 1.00 87.19 161 GLU A O 1
ATOM 1356 N N . PRO A 1 162 ? -19.315 9.010 9.940 1.00 85.12 162 PRO A N 1
ATOM 1357 C CA . PRO A 1 162 ? -19.217 7.616 10.362 1.00 85.12 162 PRO A CA 1
ATOM 1358 C C . PRO A 1 162 ? -18.063 6.906 9.648 1.00 85.12 162 PRO A C 1
ATOM 1360 O O . PRO A 1 162 ? -17.721 7.249 8.515 1.00 85.12 162 PRO A O 1
ATOM 1363 N N . SER A 1 163 ? -17.498 5.864 10.260 1.00 87.88 163 SER A N 1
ATOM 1364 C CA . SER A 1 163 ? -16.499 5.017 9.591 1.00 87.88 163 SER A CA 1
ATOM 1365 C C . SER A 1 163 ? -17.098 4.279 8.386 1.00 87.88 163 SER A C 1
ATOM 1367 O O . SER A 1 163 ? -18.314 4.096 8.298 1.00 87.88 163 SER A O 1
ATOM 1369 N N . LEU A 1 164 ? -16.251 3.788 7.477 1.00 88.69 164 LEU A N 1
ATOM 1370 C CA . LEU A 1 164 ? -16.696 2.995 6.321 1.00 88.69 164 LEU A CA 1
ATOM 1371 C C . LEU A 1 164 ? -17.512 1.769 6.749 1.00 88.69 164 LEU A C 1
ATOM 1373 O O . LEU A 1 164 ? -18.526 1.443 6.139 1.00 88.69 164 LEU A O 1
ATOM 1377 N N . MET A 1 165 ? -17.094 1.106 7.830 1.00 85.44 165 MET A N 1
ATOM 1378 C CA . MET A 1 165 ? -17.789 -0.063 8.365 1.00 85.44 165 MET A CA 1
ATOM 1379 C C . MET A 1 165 ? -19.150 0.307 8.969 1.00 85.44 165 MET A C 1
ATOM 1381 O O . MET A 1 165 ? -20.131 -0.397 8.740 1.00 85.44 165 MET A O 1
ATOM 1385 N N . GLN A 1 166 ? -19.239 1.427 9.694 1.00 85.00 166 GLN A N 1
ATOM 1386 C CA . GLN A 1 166 ? -20.520 1.933 10.199 1.00 85.00 166 GLN A CA 1
ATOM 1387 C C . GLN A 1 166 ? -21.464 2.298 9.048 1.00 85.00 166 GLN A C 1
ATOM 1389 O O . GLN A 1 166 ? -22.646 1.963 9.096 1.00 85.00 166 GLN A O 1
ATOM 1394 N N . GLU A 1 167 ? -20.953 2.945 7.998 1.00 87.44 167 GLU A N 1
ATOM 1395 C CA . GLU A 1 167 ? -21.734 3.269 6.804 1.00 87.44 167 GLU A CA 1
ATOM 1396 C C . GLU A 1 167 ? -22.229 2.000 6.094 1.00 87.44 167 GLU A C 1
ATOM 1398 O O . GLU A 1 167 ? -23.410 1.906 5.758 1.00 87.44 167 GLU A O 1
ATOM 1403 N N . PHE A 1 168 ? -21.359 1.000 5.918 1.00 87.81 168 PHE A N 1
ATOM 1404 C CA . PHE A 1 168 ? -21.722 -0.294 5.343 1.00 87.81 168 PHE A CA 1
ATOM 1405 C C . PHE A 1 168 ? -22.835 -0.977 6.143 1.00 87.81 168 PHE A C 1
ATOM 1407 O O . PHE A 1 168 ? -23.842 -1.386 5.565 1.00 87.81 168 PHE A O 1
ATOM 1414 N N . PHE A 1 169 ? -22.695 -1.075 7.467 1.00 87.94 169 PHE A N 1
ATOM 1415 C CA . PHE A 1 169 ? -23.714 -1.699 8.307 1.00 87.94 169 PHE A CA 1
ATOM 1416 C C . PHE A 1 169 ? -25.043 -0.945 8.248 1.00 87.94 169 PHE A C 1
ATOM 1418 O O . PHE A 1 169 ? -26.076 -1.572 8.018 1.00 87.94 169 PHE A O 1
ATOM 1425 N N . ARG A 1 170 ? -25.019 0.393 8.321 1.00 85.38 170 ARG A N 1
ATOM 1426 C CA . ARG A 1 170 ? -26.219 1.230 8.146 1.00 85.38 170 ARG A CA 1
ATOM 1427 C C . ARG A 1 170 ? -26.916 0.957 6.810 1.00 85.38 170 ARG A C 1
ATOM 1429 O O . ARG A 1 170 ? -28.122 0.734 6.798 1.00 85.38 170 ARG A O 1
ATOM 1436 N N . LYS A 1 171 ? -26.171 0.916 5.697 1.00 87.81 171 LYS A N 1
ATOM 1437 C CA . LYS A 1 171 ? -26.724 0.640 4.355 1.00 87.81 171 LYS A CA 1
ATOM 1438 C C . LYS A 1 171 ? -27.334 -0.757 4.224 1.00 87.81 171 LYS A C 1
ATOM 1440 O O . LYS A 1 171 ? -28.253 -0.937 3.434 1.00 87.81 171 LYS A O 1
ATOM 1445 N N . ASN A 1 172 ? -26.848 -1.723 4.999 1.00 90.56 172 ASN A N 1
ATOM 1446 C CA . ASN A 1 172 ? -27.352 -3.097 5.005 1.00 90.56 172 ASN A CA 1
ATOM 1447 C C . ASN A 1 172 ? -28.393 -3.359 6.109 1.00 90.56 172 ASN A C 1
ATOM 1449 O O . ASN A 1 172 ? -28.749 -4.510 6.346 1.00 90.56 172 ASN A O 1
ATOM 1453 N N . GLY A 1 173 ? -28.875 -2.320 6.803 1.00 87.56 173 GLY A N 1
ATOM 1454 C CA . GLY A 1 173 ? -29.862 -2.468 7.877 1.00 87.56 173 GLY A CA 1
ATOM 1455 C C . GLY A 1 173 ? -29.330 -3.192 9.119 1.00 87.56 173 GLY A C 1
ATOM 1456 O O . GLY A 1 173 ? -30.115 -3.716 9.904 1.00 87.56 173 GLY A O 1
ATOM 1457 N N . ILE A 1 174 ? -28.008 -3.239 9.300 1.00 86.44 174 ILE A N 1
ATOM 1458 C CA . ILE A 1 174 ? -27.355 -3.846 10.460 1.00 86.44 174 ILE A CA 1
ATOM 1459 C C . ILE A 1 174 ? -27.150 -2.762 11.521 1.00 86.44 174 ILE A C 1
ATOM 1461 O O . ILE A 1 174 ? -26.499 -1.740 11.284 1.00 86.44 174 ILE A O 1
ATOM 1465 N N . GLU A 1 175 ? -27.718 -2.982 12.704 1.00 81.69 175 GLU A N 1
ATOM 1466 C CA . GLU A 1 175 ? -27.571 -2.075 13.838 1.00 81.69 175 GLU A CA 1
ATOM 1467 C C . GLU A 1 175 ? -26.172 -2.206 14.459 1.00 81.69 175 GLU A C 1
ATOM 1469 O O . GLU A 1 175 ? -25.673 -3.307 14.693 1.00 81.69 175 GLU A O 1
ATOM 1474 N N . THR A 1 176 ? -25.522 -1.070 14.717 1.00 80.19 176 THR A N 1
ATOM 1475 C CA . THR A 1 176 ? -24.185 -1.009 15.325 1.00 80.19 176 THR A CA 1
ATOM 1476 C C . THR A 1 176 ? -24.240 -0.218 16.615 1.00 80.19 176 THR A C 1
ATOM 1478 O O . THR A 1 176 ? -24.885 0.831 16.647 1.00 80.19 176 THR A O 1
ATOM 1481 N N . TYR A 1 177 ? -23.477 -0.643 17.620 1.00 79.94 177 TYR A N 1
ATOM 1482 C CA . TYR A 1 177 ? -23.331 0.080 18.879 1.00 79.94 177 TYR A CA 1
ATOM 1483 C C . TYR A 1 177 ? -21.881 0.515 19.082 1.00 79.94 177 TYR A C 1
ATOM 1485 O O . TYR A 1 177 ? -20.960 -0.274 18.879 1.00 79.94 177 TYR A O 1
ATOM 1493 N N . THR A 1 178 ? -21.681 1.763 19.496 1.00 75.06 178 THR A N 1
ATOM 1494 C CA . THR A 1 178 ? -20.374 2.306 19.880 1.00 75.06 178 THR A CA 1
ATOM 1495 C C . THR A 1 178 ? -20.396 2.608 21.369 1.00 75.06 178 THR A C 1
ATOM 1497 O O . THR A 1 178 ? -21.295 3.297 21.844 1.00 75.06 178 THR A O 1
ATOM 1500 N N . LEU A 1 179 ? -19.423 2.081 22.109 1.00 80.56 179 LEU A N 1
ATOM 1501 C CA . LEU A 1 179 ? -19.234 2.420 23.514 1.00 80.56 179 LEU A CA 1
ATOM 1502 C C . LEU A 1 179 ? -18.479 3.749 23.597 1.00 80.56 179 LEU A C 1
ATOM 1504 O O . LEU A 1 179 ? -17.368 3.849 23.083 1.00 80.56 179 LEU A O 1
ATOM 1508 N N . ASN A 1 180 ? -19.079 4.744 24.238 1.00 70.44 180 ASN A N 1
ATOM 1509 C CA . ASN A 1 180 ? -18.444 6.018 24.544 1.00 70.44 180 ASN A CA 1
ATOM 1510 C C . ASN A 1 180 ? -18.343 6.198 26.052 1.00 70.44 180 ASN A C 1
ATOM 1512 O O . ASN A 1 180 ? -19.286 5.909 26.786 1.00 70.44 180 ASN A O 1
ATOM 1516 N N . THR A 1 181 ? -17.211 6.726 26.496 1.00 75.38 181 THR A N 1
ATOM 1517 C CA . THR A 1 181 ? -16.982 7.100 27.889 1.00 75.38 181 THR A CA 1
ATOM 1518 C C . THR A 1 181 ? -17.078 8.616 27.992 1.00 75.38 181 THR A C 1
ATOM 1520 O O . THR A 1 181 ? -16.392 9.329 27.258 1.00 75.38 181 THR A O 1
ATOM 1523 N N . ASP A 1 182 ? -17.965 9.118 28.851 1.00 73.38 182 ASP A N 1
ATOM 1524 C CA . ASP A 1 182 ? -18.080 10.557 29.092 1.00 73.38 182 ASP A CA 1
ATOM 1525 C C . ASP A 1 182 ? -16.956 11.088 30.004 1.00 73.38 182 ASP A C 1
ATOM 1527 O O . ASP A 1 182 ? -16.144 10.333 30.538 1.00 73.38 182 ASP A O 1
ATOM 1531 N N . LEU A 1 183 ? -16.904 12.412 30.191 1.00 74.94 183 LEU A N 1
ATOM 1532 C CA . LEU A 1 183 ? -15.920 13.077 31.063 1.00 74.94 183 LEU A CA 1
ATOM 1533 C C . LEU A 1 183 ? -15.991 12.624 32.532 1.00 74.94 183 LEU A C 1
ATOM 1535 O O . LEU A 1 183 ? -15.047 12.850 33.283 1.00 74.94 183 LEU A O 1
ATOM 1539 N N . ASN A 1 184 ? -17.100 12.007 32.938 1.00 78.38 184 ASN A N 1
ATOM 1540 C CA . ASN A 1 184 ? -17.326 11.480 34.279 1.00 78.38 184 ASN A CA 1
ATOM 1541 C C . ASN A 1 184 ? -17.102 9.955 34.334 1.00 78.38 184 ASN A C 1
ATOM 1543 O O . ASN A 1 184 ? -17.593 9.307 35.257 1.00 78.38 184 ASN A O 1
ATOM 1547 N N . GLU A 1 185 ? -16.410 9.388 33.339 1.00 74.44 185 GLU A N 1
ATOM 1548 C CA . GLU A 1 185 ? -16.112 7.958 33.195 1.00 74.44 185 GLU A CA 1
ATOM 1549 C C . GLU A 1 185 ? -17.346 7.048 33.065 1.00 74.44 185 GLU A C 1
ATOM 1551 O O . GLU A 1 185 ? -17.246 5.829 33.215 1.00 74.44 185 GLU A O 1
ATOM 1556 N N . ASN A 1 186 ? -18.525 7.597 32.754 1.00 76.81 186 ASN A N 1
ATOM 1557 C CA . ASN A 1 186 ? -19.701 6.766 32.524 1.00 76.81 186 ASN A CA 1
ATOM 1558 C C . ASN A 1 186 ? -19.722 6.255 31.089 1.00 76.81 186 ASN A C 1
ATOM 1560 O O . ASN A 1 186 ? -19.541 7.005 30.129 1.00 76.81 186 ASN A O 1
ATOM 1564 N N . GLU A 1 187 ? -20.007 4.966 30.960 1.00 77.12 187 GLU A N 1
ATOM 1565 C CA . GLU A 1 187 ? -20.151 4.289 29.682 1.00 77.12 187 GLU A CA 1
ATOM 1566 C C . GLU A 1 187 ? -21.571 4.435 29.122 1.00 77.12 187 GLU A C 1
ATOM 1568 O O . GLU A 1 187 ? -22.572 4.115 29.774 1.00 77.12 187 GLU A O 1
ATOM 1573 N N . HIS A 1 188 ? -21.651 4.853 27.864 1.00 75.00 188 HIS A N 1
ATOM 1574 C CA . HIS A 1 188 ? -22.881 4.985 27.097 1.00 75.00 188 HIS A CA 1
ATOM 1575 C C . HIS A 1 188 ? -22.750 4.194 25.802 1.00 75.00 188 HIS A C 1
ATOM 1577 O O . HIS A 1 188 ? -21.734 4.275 25.115 1.00 75.00 188 HIS A O 1
ATOM 1583 N N . LEU A 1 189 ? -23.783 3.433 25.453 1.00 77.12 189 LEU A N 1
ATOM 1584 C CA . LEU A 1 189 ? -23.874 2.789 24.150 1.00 77.12 189 LEU A CA 1
ATOM 1585 C C . LEU A 1 189 ? -24.634 3.720 23.213 1.00 77.12 189 LEU A C 1
ATOM 1587 O O . LEU A 1 189 ? -25.795 4.038 23.450 1.00 77.12 189 LEU A O 1
ATOM 1591 N N . LEU A 1 190 ? -23.986 4.148 22.142 1.00 70.94 190 LEU A N 1
ATOM 1592 C CA . LEU A 1 190 ? -24.617 4.900 21.066 1.00 70.94 190 LEU A CA 1
ATOM 1593 C C . LEU A 1 190 ? -24.964 3.934 19.945 1.00 70.94 190 LEU A C 1
ATOM 1595 O O . LEU A 1 190 ? -24.082 3.232 19.449 1.00 70.94 190 LEU A O 1
ATOM 1599 N N . ASN A 1 191 ? -26.233 3.882 19.551 1.00 70.44 191 ASN A N 1
ATOM 1600 C CA . ASN A 1 191 ? -26.614 3.162 18.342 1.00 70.44 191 ASN A CA 1
ATOM 1601 C C . ASN A 1 191 ? -26.317 4.004 17.081 1.00 70.44 191 ASN A C 1
ATOM 1603 O O . ASN A 1 191 ? -25.858 5.144 17.140 1.00 70.44 191 ASN A O 1
ATOM 1607 N N . ASN A 1 192 ? -26.595 3.441 15.910 1.00 68.00 192 ASN A N 1
ATOM 1608 C CA . ASN A 1 192 ? -26.409 4.094 14.613 1.00 68.00 192 ASN A CA 1
ATOM 1609 C C . ASN A 1 192 ? -27.344 5.298 14.340 1.00 68.00 192 ASN A C 1
ATOM 1611 O O . ASN A 1 192 ? -27.172 5.937 13.303 1.00 68.00 192 ASN A O 1
ATOM 1615 N N . THR A 1 193 ? -28.280 5.627 15.236 1.00 63.28 193 THR A N 1
ATOM 1616 C CA . THR A 1 193 ? -29.142 6.825 15.191 1.00 63.28 193 THR A CA 1
ATOM 1617 C C . THR A 1 193 ? -28.811 7.831 16.301 1.00 63.28 193 THR A C 1
ATOM 1619 O O . THR A 1 193 ? -29.661 8.644 16.658 1.00 63.28 193 THR A O 1
ATOM 1622 N N . ASP A 1 194 ? -27.614 7.739 16.895 1.00 60.06 194 ASP A N 1
ATOM 1623 C CA . ASP A 1 194 ? -27.146 8.562 18.024 1.00 60.06 194 ASP A CA 1
ATOM 1624 C C . ASP A 1 194 ? -28.087 8.532 19.242 1.00 60.06 194 ASP A C 1
ATOM 1626 O O . ASP A 1 194 ? -28.097 9.415 20.100 1.00 60.06 194 ASP A O 1
ATOM 1630 N N . THR A 1 195 ? -28.891 7.473 19.345 1.00 58.78 195 THR A N 1
ATOM 1631 C CA . THR A 1 195 ? -29.751 7.227 20.494 1.00 58.78 195 THR A CA 1
ATOM 1632 C C . THR A 1 195 ? -28.903 6.633 21.610 1.00 58.78 195 THR A C 1
ATOM 1634 O O . THR A 1 195 ? -28.288 5.575 21.458 1.00 58.78 195 THR A O 1
ATOM 1637 N N . VAL A 1 196 ? -28.868 7.337 22.742 1.00 60.53 196 VAL A N 1
ATOM 1638 C CA . VAL A 1 196 ? -28.124 6.925 23.933 1.00 60.53 196 VAL A CA 1
ATOM 1639 C C . VAL A 1 196 ? -28.864 5.785 24.626 1.00 60.53 196 VAL A C 1
ATOM 1641 O O . VAL A 1 196 ? -29.924 5.973 25.224 1.00 60.53 196 VAL A O 1
ATOM 1644 N N . LEU A 1 197 ? -28.271 4.599 24.601 1.00 60.78 197 LEU A N 1
ATOM 1645 C CA . LEU A 1 197 ? -28.628 3.488 25.465 1.00 60.78 197 LEU A CA 1
ATOM 1646 C C . LEU A 1 197 ? -27.693 3.528 26.677 1.00 60.78 197 LEU A C 1
ATOM 1648 O O . LEU A 1 197 ? -26.470 3.464 26.542 1.00 60.78 197 LEU A O 1
ATOM 1652 N N . LYS A 1 198 ? -28.246 3.618 27.893 1.00 58.00 198 LYS A N 1
ATOM 1653 C CA . LYS A 1 198 ? -27.432 3.432 29.103 1.00 58.00 198 LYS A CA 1
ATOM 1654 C C . LYS A 1 198 ? -26.811 2.040 29.048 1.00 58.00 198 LYS A C 1
ATOM 1656 O O . LYS A 1 198 ? -27.550 1.052 28.990 1.00 58.00 198 LYS A O 1
ATOM 1661 N N . ALA A 1 199 ? -25.482 1.954 29.101 1.00 54.50 199 ALA A N 1
ATOM 1662 C CA . ALA A 1 199 ? -24.816 0.673 29.257 1.00 54.50 199 ALA A CA 1
ATOM 1663 C C . ALA A 1 199 ? -25.313 0.058 30.575 1.00 54.50 199 ALA A C 1
ATOM 1665 O O . ALA A 1 199 ? -25.097 0.602 31.661 1.00 54.50 199 ALA A O 1
ATOM 1666 N N . LYS A 1 200 ? -26.062 -1.051 30.506 1.00 50.78 200 LYS A N 1
ATOM 1667 C CA . LYS A 1 200 ? -26.390 -1.814 31.713 1.00 50.78 200 LYS A CA 1
ATOM 1668 C C . LYS A 1 200 ? -25.065 -2.324 32.262 1.00 50.78 200 LYS A C 1
ATOM 1670 O O . LYS A 1 200 ? -24.469 -3.221 31.676 1.00 50.78 200 LYS A O 1
ATOM 1675 N N . SER A 1 201 ? -24.620 -1.755 33.381 1.00 47.62 201 SER A N 1
ATOM 1676 C CA . SER A 1 201 ? -23.490 -2.275 34.142 1.00 47.62 201 SER A CA 1
ATOM 1677 C C . SER A 1 201 ? -23.778 -3.731 34.508 1.00 47.62 201 SER A C 1
ATOM 1679 O O . SER A 1 201 ? -24.477 -4.026 35.479 1.00 47.62 201 SER A O 1
ATOM 1681 N N . ASN A 1 202 ? -23.235 -4.663 33.730 1.00 49.34 202 ASN A N 1
ATOM 1682 C CA . ASN A 1 202 ? -23.126 -6.056 34.126 1.00 49.34 202 ASN A CA 1
ATOM 1683 C C . ASN A 1 202 ? -21.935 -6.171 35.081 1.00 49.34 202 ASN A C 1
ATOM 1685 O O . ASN A 1 202 ? -20.952 -6.850 34.794 1.00 49.34 202 ASN A O 1
ATOM 1689 N N . ARG A 1 203 ? -22.014 -5.528 36.257 1.00 49.91 203 ARG A N 1
ATOM 1690 C CA . ARG A 1 203 ? -21.247 -6.011 37.409 1.00 49.91 203 ARG A CA 1
ATOM 1691 C C . ARG A 1 203 ? -21.786 -7.397 37.725 1.00 49.91 203 ARG A C 1
ATOM 1693 O O . ARG A 1 203 ? -22.781 -7.556 38.433 1.00 49.91 203 ARG A O 1
ATOM 1700 N N . VAL A 1 204 ? -21.160 -8.408 37.138 1.00 51.16 204 VAL A N 1
ATOM 1701 C CA . VAL A 1 204 ? -21.503 -9.794 37.411 1.00 51.16 204 VAL A CA 1
ATOM 1702 C C . VAL A 1 204 ? -21.236 -10.032 38.895 1.00 51.16 204 VAL A C 1
ATOM 1704 O O . VAL A 1 204 ? -20.107 -9.889 39.359 1.00 51.16 204 VAL A O 1
ATOM 1707 N N . LYS A 1 205 ? -22.292 -10.343 39.660 1.00 56.53 205 LYS A N 1
ATOM 1708 C CA . LYS A 1 205 ? -22.280 -10.422 41.138 1.00 56.53 205 LYS A CA 1
ATOM 1709 C C . LYS A 1 205 ? -21.222 -11.378 41.723 1.00 56.53 205 LYS A C 1
ATOM 1711 O O . LYS A 1 205 ? -21.011 -11.370 42.933 1.00 56.53 205 LYS A O 1
ATOM 1716 N N . HIS A 1 206 ? -20.590 -12.209 40.894 1.00 62.31 206 HIS A N 1
ATOM 1717 C CA . HIS A 1 206 ? -19.630 -13.238 41.288 1.00 62.31 206 HIS A CA 1
ATOM 1718 C C . HIS A 1 206 ? -18.150 -12.859 41.113 1.00 62.31 206 HIS A C 1
ATOM 1720 O O . HIS A 1 206 ? -17.298 -13.599 41.595 1.00 62.31 206 HIS A O 1
ATOM 1726 N N . LEU A 1 207 ? -17.809 -11.725 40.491 1.00 55.22 207 LEU A N 1
ATOM 1727 C CA . LEU A 1 207 ? -16.422 -11.244 40.468 1.00 55.22 207 LEU A CA 1
ATOM 1728 C C . LEU A 1 207 ? -16.163 -10.384 41.712 1.00 55.22 207 LEU A C 1
ATOM 1730 O O . LEU A 1 207 ? -16.480 -9.196 41.746 1.00 55.22 207 LEU A O 1
ATOM 1734 N N . ARG A 1 208 ? -15.612 -11.003 42.763 1.00 47.97 208 ARG A N 1
ATOM 1735 C CA . ARG A 1 208 ? -15.071 -10.289 43.928 1.00 47.97 208 ARG A CA 1
ATOM 1736 C C . ARG A 1 208 ? -13.577 -10.068 43.718 1.00 47.97 208 ARG A C 1
ATOM 1738 O O . ARG A 1 208 ? -12.831 -11.030 43.581 1.00 47.97 208 ARG A O 1
ATOM 1745 N N . ILE A 1 209 ? -13.154 -8.807 43.720 1.00 50.03 209 ILE A N 1
ATOM 1746 C CA . ILE A 1 209 ? -11.736 -8.450 43.817 1.00 50.03 209 ILE A CA 1
ATOM 1747 C C . ILE A 1 209 ? -11.283 -8.833 45.228 1.00 50.03 209 ILE A C 1
ATOM 1749 O O . ILE A 1 209 ? -11.808 -8.302 46.208 1.00 50.03 209 ILE A O 1
ATOM 1753 N N . ILE A 1 210 ? -10.356 -9.782 45.327 1.00 41.66 210 ILE A N 1
ATOM 1754 C CA . ILE A 1 210 ? -9.681 -10.118 46.582 1.00 41.66 210 ILE A CA 1
ATOM 1755 C C . ILE A 1 210 ? -8.521 -9.125 46.719 1.00 41.66 210 ILE A C 1
ATOM 1757 O O . ILE A 1 210 ? -7.697 -9.028 45.811 1.00 41.66 210 ILE A O 1
ATOM 1761 N N . LYS A 1 211 ? -8.536 -8.337 47.799 1.00 46.91 211 LYS A N 1
ATOM 1762 C CA . LYS A 1 211 ? -7.430 -7.454 48.195 1.00 46.91 211 LYS A CA 1
ATOM 1763 C C . LYS A 1 211 ? -6.314 -8.253 48.848 1.00 46.91 211 LYS A C 1
ATOM 1765 O O . LYS A 1 211 ? -6.657 -9.208 49.580 1.00 46.91 211 LYS A O 1
#

Organism: Clostridium sporogenes (NCBI:txid1509)

Foldseek 3Di:
DDDDQPVVQLVVLVVQLVVLVVVLVVCCVPDVPPPPVNVVSLLSNLLSLLSNLLNDDPDDQDLVVLVVSLVSLLVSLVSQQQDFLQRVCVSFPADQDDCCVVVVHAHSVQLVVVNVVDDRPGGNHSVRSLVNLRSGHGPSSVSSNVSNLVSVQSNCVVVVHHRPVLVVCVVVVHKDWDWDQDPVRATWTQISVRDTDRDPPPPPVPDDDDD

Secondary structure (DSSP, 8-state):
--PPP-HHHHHHHHHHHHHHHHHHHHHHHH-TT-HHHHHHHHHHHHHHHHHHHHH-------HHHHHHHHHHHHHHHHHHHTS-HHHHHHHSPPP----HHHHT---HHHHHHHHHTS-TTS---TTTHHHHHHH---HHHHHHHHHHHHHHHHHHHHTTPPPHHHHHHHHTT---EEEEE-TTS-EEEEETT--EEE------TT-PPP-

Radius of gyration: 21.83 Å; chains: 1; bounding box: 48×41×70 Å